Protein AF-A0A9X3UI15-F1 (afdb_monomer)

Sequence (290 aa):
METSDRLIERKEQVETSERIIDRVEIDEQKARIEETIEVVESTRKTVDVVEIDKRTGATVETVVEKAPVETRKKRVTIVVKDDRNDVVAGPMDQARRFAGPDGIDTGKLAGFGILAVQAGMPANERERLLTICEAFTSPTPDMTASADGAMTTIWPISSAAHAEELNKRPGMPDCAQAVERYGLADAKRAISDAERTGWILDNRGPYLLAWSPPEARGASNALVLLADLSGVATTEDARAVMHRWANDIETNSALWDGSEWDTALLRPIIESWREEFGTRTLMLLGPVGG

Radius of gyration: 28.45 Å; Cα contacts (8 Å, |Δi|>4): 518; chains: 1; bounding box: 97×53×54 Å

Structure (mmCIF, N/CA/C/O backbone):
data_AF-A0A9X3UI15-F1
#
_entry.id   AF-A0A9X3UI15-F1
#
loop_
_atom_site.group_PDB
_atom_site.id
_atom_site.type_symbol
_atom_site.label_atom_id
_atom_site.label_alt_id
_atom_site.label_comp_id
_atom_site.label_asym_id
_atom_site.label_entity_id
_atom_site.label_seq_id
_atom_site.pdbx_PDB_ins_code
_atom_site.Cartn_x
_atom_site.Cartn_y
_atom_site.Cartn_z
_atom_site.occupancy
_atom_site.B_iso_or_equiv
_atom_site.auth_seq_id
_atom_site.auth_comp_id
_atom_site.auth_asym_id
_atom_site.auth_atom_id
_atom_site.pdbx_PDB_model_num
ATOM 1 N N . MET A 1 1 ? -79.768 27.508 3.332 1.00 37.19 1 MET A N 1
ATOM 2 C CA . MET A 1 1 ? -78.603 28.042 2.598 1.00 37.19 1 MET A CA 1
ATOM 3 C C . MET A 1 1 ? -77.372 27.518 3.308 1.00 37.19 1 MET A C 1
ATOM 5 O O . MET A 1 1 ? -76.977 28.099 4.305 1.00 37.19 1 MET A O 1
ATOM 9 N N . GLU A 1 2 ? -76.857 26.365 2.884 1.00 40.47 2 GLU A N 1
ATOM 10 C CA . GLU A 1 2 ? -75.585 25.838 3.391 1.00 40.47 2 GLU A CA 1
ATOM 11 C C . GLU A 1 2 ? -74.444 26.527 2.643 1.00 40.47 2 GLU A C 1
ATOM 13 O O . GLU A 1 2 ? -74.328 26.422 1.422 1.00 40.47 2 GLU A O 1
ATOM 18 N N . THR A 1 3 ? -73.633 27.280 3.375 1.00 39.72 3 THR A N 1
ATOM 19 C CA . THR A 1 3 ? -72.336 27.785 2.924 1.00 39.72 3 THR A CA 1
ATOM 20 C C . THR A 1 3 ? -71.379 26.605 2.792 1.00 39.72 3 THR A C 1
ATOM 22 O O . THR A 1 3 ? -71.041 25.962 3.779 1.00 39.72 3 THR A O 1
ATOM 25 N N . SER A 1 4 ? -70.996 26.296 1.553 1.00 41.66 4 SER A N 1
ATOM 26 C CA . SER A 1 4 ? -70.091 25.200 1.209 1.00 41.66 4 SER A CA 1
ATOM 27 C C . SER A 1 4 ? -68.652 25.551 1.595 1.00 41.66 4 SER A C 1
ATOM 29 O O . SER A 1 4 ? -68.072 26.472 1.020 1.00 41.66 4 SER A O 1
ATOM 31 N N . ASP A 1 5 ? -68.070 24.786 2.519 1.00 44.84 5 ASP A N 1
ATOM 32 C CA . ASP A 1 5 ? -66.657 24.867 2.901 1.00 44.84 5 ASP A CA 1
ATOM 33 C C . ASP A 1 5 ? -65.750 24.501 1.714 1.00 44.84 5 ASP A C 1
ATOM 35 O O . ASP A 1 5 ? -65.636 23.336 1.321 1.00 44.84 5 ASP A O 1
ATOM 39 N N . ARG A 1 6 ? -65.081 25.503 1.135 1.00 47.47 6 ARG A N 1
ATOM 40 C CA . ARG A 1 6 ? -63.937 25.305 0.236 1.00 47.47 6 ARG A CA 1
ATOM 41 C C . ARG A 1 6 ? -62.661 25.317 1.069 1.00 47.47 6 ARG A C 1
ATOM 43 O O . ARG A 1 6 ? -62.379 26.294 1.755 1.00 47.47 6 ARG A O 1
ATOM 50 N N . LEU A 1 7 ? -61.888 24.238 0.999 1.00 42.22 7 LEU A N 1
ATOM 51 C CA . LEU A 1 7 ? -60.559 24.171 1.602 1.00 42.22 7 LEU A CA 1
ATOM 52 C C . LEU A 1 7 ? -59.535 24.524 0.516 1.00 42.22 7 LEU A C 1
ATOM 54 O O . LEU A 1 7 ? -59.425 23.792 -0.465 1.00 42.22 7 LEU A O 1
ATOM 58 N N . ILE A 1 8 ? -58.819 25.637 0.676 1.00 43.31 8 ILE A N 1
ATOM 59 C CA . ILE A 1 8 ? -57.743 26.046 -0.236 1.00 43.31 8 ILE A CA 1
ATOM 60 C C . ILE A 1 8 ? -56.425 25.592 0.390 1.00 43.31 8 ILE A C 1
ATOM 62 O O . ILE A 1 8 ? -56.038 26.096 1.443 1.00 43.31 8 ILE A O 1
ATOM 66 N N . GLU A 1 9 ? -55.748 24.633 -0.237 1.00 40.41 9 GLU A N 1
ATOM 67 C CA . GLU A 1 9 ? -54.409 24.206 0.169 1.00 40.41 9 GLU A CA 1
ATOM 68 C C . GLU A 1 9 ? -53.394 24.779 -0.829 1.00 40.41 9 GLU A C 1
ATOM 70 O O . GLU A 1 9 ? -53.469 24.521 -2.031 1.00 40.41 9 GLU A O 1
ATOM 75 N N . ARG A 1 10 ? -52.465 25.609 -0.343 1.00 41.47 10 ARG A N 1
ATOM 76 C CA . ARG A 1 10 ? -51.416 26.216 -1.170 1.00 41.47 10 ARG A CA 1
ATOM 77 C C . ARG A 1 10 ? -50.168 25.342 -1.087 1.00 41.47 10 ARG A C 1
ATOM 79 O O . ARG A 1 10 ? -49.608 25.186 -0.005 1.00 41.47 10 ARG A O 1
ATOM 86 N N . LYS A 1 11 ? -49.741 24.770 -2.213 1.00 40.09 11 LYS A N 1
ATOM 87 C CA . LYS A 1 11 ? -48.480 24.026 -2.327 1.00 40.09 11 LYS A CA 1
ATOM 88 C C . LYS A 1 11 ? -47.609 24.699 -3.369 1.00 40.09 11 LYS A C 1
ATOM 90 O O . LYS A 1 11 ? -48.018 24.834 -4.514 1.00 40.09 11 LYS A O 1
ATOM 95 N N . GLU A 1 12 ? -46.423 25.113 -2.948 1.00 40.72 12 GLU A N 1
ATOM 96 C CA . GLU A 1 12 ? -45.408 25.685 -3.822 1.00 40.72 12 GLU A CA 1
ATOM 97 C C . GLU A 1 12 ? -44.466 24.557 -4.250 1.00 40.72 12 GLU A C 1
ATOM 99 O O . GLU A 1 12 ? -43.842 23.904 -3.412 1.00 40.72 12 GLU A O 1
ATOM 104 N N . GLN A 1 13 ? -44.395 24.287 -5.551 1.00 39.88 13 GLN A N 1
ATOM 105 C CA . GLN A 1 13 ? -43.490 23.290 -6.114 1.00 39.88 13 GLN A CA 1
ATOM 106 C C . GLN A 1 13 ? -42.560 23.987 -7.103 1.00 39.88 13 GLN A C 1
ATOM 108 O O . GLN A 1 13 ? -43.021 24.675 -8.012 1.00 39.88 13 GLN A O 1
ATOM 113 N N . VAL A 1 14 ? -41.251 23.831 -6.893 1.00 41.78 14 VAL A N 1
ATOM 114 C CA . VAL A 1 14 ? -40.198 24.431 -7.719 1.00 41.78 14 VAL A CA 1
ATOM 115 C C . VAL A 1 14 ? -39.483 23.305 -8.456 1.00 41.78 14 VAL A C 1
ATOM 117 O O . VAL A 1 14 ? -38.781 22.513 -7.834 1.00 41.78 14 VAL A O 1
ATOM 120 N N . GLU A 1 15 ? -39.655 23.234 -9.773 1.00 42.22 15 GLU A N 1
ATOM 121 C CA . GLU A 1 15 ? -38.829 22.387 -10.639 1.00 42.22 15 GLU A CA 1
ATOM 122 C C . GLU A 1 15 ? -37.741 23.235 -11.301 1.00 42.22 15 GLU A C 1
ATOM 124 O O . GLU A 1 15 ? -38.032 24.291 -11.868 1.00 42.22 15 GLU A O 1
ATOM 129 N N . THR A 1 16 ? -36.497 22.757 -11.229 1.00 42.53 16 THR A N 1
ATOM 130 C CA . THR A 1 16 ? -35.333 23.333 -11.911 1.00 42.53 16 THR A CA 1
ATOM 131 C C . THR A 1 16 ? -34.838 22.310 -12.925 1.00 42.53 16 THR A C 1
ATOM 133 O O . THR A 1 16 ? -34.504 21.186 -12.557 1.00 42.53 16 THR A O 1
ATOM 136 N N . SER A 1 17 ? -34.794 22.682 -14.200 1.00 43.00 17 SER A N 1
ATOM 137 C CA . SER A 1 17 ? -34.175 21.875 -15.257 1.00 43.00 17 SER A CA 1
ATOM 138 C C . SER A 1 17 ? -32.864 22.539 -15.662 1.00 43.00 17 SER A C 1
ATOM 140 O O . SER A 1 17 ? -32.879 23.723 -15.990 1.00 43.00 17 SER A O 1
ATOM 142 N N . GLU A 1 18 ? -31.753 21.804 -15.634 1.00 45.88 18 GLU A N 1
ATOM 143 C CA . GLU A 1 18 ? -30.44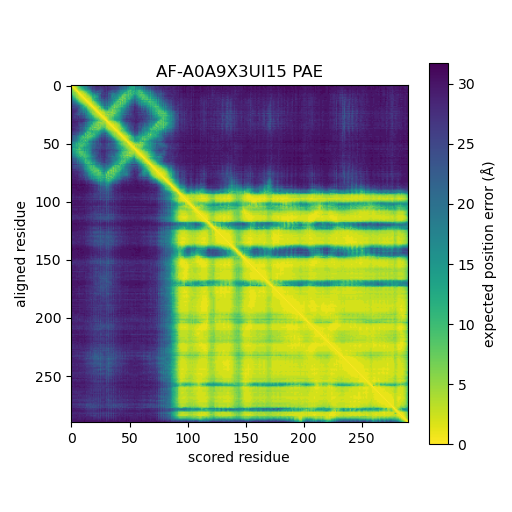9 22.268 -16.117 1.00 45.88 18 GLU A CA 1
ATOM 144 C C . GLU A 1 18 ? -30.067 21.486 -17.373 1.00 45.88 18 GLU A C 1
ATOM 146 O O . GLU A 1 18 ? -30.177 20.259 -17.414 1.00 45.88 18 GLU A O 1
ATOM 151 N N . ARG A 1 19 ? -29.607 22.190 -18.408 1.00 39.59 19 ARG A N 1
ATOM 152 C CA . ARG A 1 19 ? -29.038 21.571 -19.603 1.00 39.59 19 ARG A CA 1
ATOM 153 C C . ARG A 1 19 ? -27.620 22.097 -19.800 1.00 39.59 19 ARG A C 1
ATOM 155 O O . ARG A 1 19 ? -27.410 23.258 -20.142 1.00 39.59 19 ARG A O 1
ATOM 162 N N . ILE A 1 20 ? -26.648 21.222 -19.569 1.00 45.69 20 ILE A N 1
ATOM 163 C CA . ILE A 1 20 ? -25.229 21.497 -19.797 1.00 45.69 20 ILE A CA 1
ATOM 164 C C . ILE A 1 20 ? -24.940 21.181 -21.266 1.00 45.69 20 ILE A C 1
ATOM 166 O O . ILE A 1 20 ? -25.171 20.058 -21.715 1.00 45.69 20 ILE A O 1
ATOM 170 N N . ILE A 1 21 ? -24.496 22.177 -22.034 1.00 42.72 21 ILE A N 1
ATOM 171 C CA . ILE A 1 21 ? -23.966 21.959 -23.381 1.00 42.72 21 ILE A CA 1
ATOM 172 C C . ILE A 1 21 ? -22.451 22.032 -23.259 1.00 42.72 21 ILE A C 1
ATOM 174 O O . ILE A 1 21 ? -21.890 23.101 -23.025 1.00 42.72 21 ILE A O 1
ATOM 178 N N . ASP A 1 22 ? -21.819 20.873 -23.386 1.00 47.19 22 ASP A N 1
ATOM 179 C CA . ASP A 1 22 ? -20.378 20.733 -23.278 1.00 47.19 22 ASP A CA 1
ATOM 180 C C . ASP A 1 22 ? -19.750 20.862 -24.670 1.00 47.19 22 ASP A C 1
ATOM 182 O O . ASP A 1 22 ? -20.124 20.141 -25.603 1.00 47.19 22 ASP A O 1
ATOM 186 N N . ARG A 1 23 ? -18.850 21.832 -24.851 1.00 44.47 23 ARG A N 1
ATOM 187 C CA . ARG A 1 23 ? -18.103 22.003 -26.101 1.00 44.47 23 ARG A CA 1
ATOM 188 C C . ARG A 1 23 ? -16.631 22.199 -25.777 1.00 44.47 23 ARG A C 1
ATOM 190 O O . ARG A 1 23 ? -16.215 23.247 -25.287 1.00 44.47 23 ARG A O 1
ATOM 197 N N . VAL A 1 24 ? -15.852 21.178 -26.111 1.00 45.03 24 VAL A N 1
ATOM 198 C CA . VAL A 1 24 ? -14.398 21.164 -25.970 1.00 45.03 24 VAL A CA 1
ATOM 199 C C . VAL A 1 24 ? -13.781 21.550 -27.313 1.00 45.03 24 VAL A C 1
ATOM 201 O O . VAL A 1 24 ? -14.011 20.874 -28.317 1.00 45.03 24 VAL A O 1
ATOM 204 N N . GLU A 1 25 ? -13.008 22.635 -27.345 1.00 44.31 25 GLU A N 1
ATOM 205 C CA . GLU A 1 25 ? -12.141 22.971 -28.478 1.00 44.31 25 GLU A CA 1
ATOM 206 C C . GLU A 1 25 ? -10.676 22.778 -28.065 1.00 44.31 25 GLU A C 1
ATOM 208 O O . GLU A 1 25 ? -10.222 23.267 -27.030 1.00 44.31 25 GLU A O 1
ATOM 213 N N . ILE A 1 26 ? -9.940 22.013 -28.873 1.00 45.19 26 ILE A N 1
ATOM 214 C CA . ILE A 1 26 ? -8.539 21.663 -28.626 1.00 45.19 26 ILE A CA 1
ATOM 215 C C . ILE A 1 26 ? -7.681 22.489 -29.588 1.00 45.19 26 ILE A C 1
ATOM 217 O O . ILE A 1 26 ? -7.737 22.282 -30.800 1.00 45.19 26 ILE A O 1
ATOM 221 N N . ASP A 1 27 ? -6.890 23.428 -29.059 1.00 48.00 27 ASP A N 1
ATOM 222 C CA . ASP A 1 27 ? -5.878 24.159 -29.834 1.00 48.00 27 ASP A CA 1
ATOM 223 C C . ASP A 1 27 ? -4.540 23.407 -29.743 1.00 48.00 27 ASP A C 1
ATOM 225 O O . ASP A 1 27 ? -3.733 23.606 -28.827 1.00 48.00 27 ASP A O 1
ATOM 229 N N . GLU A 1 28 ? -4.315 22.513 -30.709 1.00 45.94 28 GLU A N 1
ATOM 230 C CA . GLU A 1 28 ? -3.128 21.652 -30.779 1.00 45.94 28 GLU A CA 1
ATOM 231 C C . GLU A 1 28 ? -1.809 22.437 -30.887 1.00 45.94 28 GLU A C 1
ATOM 233 O O . GLU A 1 28 ? -0.755 21.922 -30.518 1.00 45.94 28 GLU A O 1
ATOM 238 N N . GLN A 1 29 ? -1.835 23.696 -31.341 1.00 46.44 29 GLN A N 1
ATOM 239 C CA . GLN A 1 29 ? -0.616 24.492 -31.522 1.00 46.44 29 GLN A CA 1
ATOM 240 C C . GLN A 1 29 ? -0.135 25.182 -30.240 1.00 46.44 29 GLN A C 1
ATOM 242 O O . GLN A 1 29 ? 0.986 25.691 -30.211 1.00 46.44 29 GLN A O 1
ATOM 247 N N . LYS A 1 30 ? -0.948 25.205 -29.175 1.00 51.03 30 LYS A N 1
ATOM 248 C CA . LYS A 1 30 ? -0.616 25.882 -27.906 1.00 51.03 30 LYS A CA 1
ATOM 249 C C . LYS A 1 30 ? -0.531 24.962 -26.690 1.00 51.03 30 LYS A C 1
ATOM 251 O O . LYS A 1 30 ? -0.357 25.482 -25.590 1.00 51.03 30 LYS A O 1
ATOM 256 N N . ALA A 1 31 ? -0.666 23.643 -26.861 1.00 45.31 31 ALA A N 1
ATOM 257 C CA . ALA A 1 31 ? -0.751 22.682 -25.751 1.00 45.31 31 ALA A CA 1
ATOM 258 C C . ALA A 1 31 ? -1.749 23.136 -24.660 1.00 45.31 31 ALA A C 1
ATOM 260 O O . ALA A 1 31 ? -1.484 23.038 -23.464 1.00 45.31 31 ALA A O 1
ATOM 261 N N . ARG A 1 32 ? -2.885 23.708 -25.083 1.00 42.03 32 ARG A N 1
ATOM 262 C CA . ARG A 1 32 ? -3.885 24.310 -24.198 1.00 42.03 32 ARG A CA 1
ATOM 263 C C . ARG A 1 32 ? -5.256 23.742 -24.534 1.00 42.03 32 ARG A C 1
ATOM 265 O O . ARG A 1 32 ? -5.720 23.869 -25.663 1.00 42.03 32 ARG A O 1
ATOM 272 N N . ILE A 1 33 ? -5.897 23.138 -23.540 1.00 44.41 33 ILE A N 1
ATOM 273 C CA . ILE A 1 33 ? -7.300 22.730 -23.623 1.00 44.41 33 ILE A CA 1
ATOM 274 C C . ILE A 1 33 ? -8.127 23.914 -23.120 1.00 44.41 33 ILE A C 1
ATOM 276 O O . ILE A 1 33 ? -7.950 24.349 -21.981 1.00 44.41 33 ILE A O 1
ATOM 280 N N . GLU A 1 34 ? -8.979 24.480 -23.975 1.00 43.03 34 GLU A N 1
ATOM 281 C CA . GLU A 1 34 ? -9.956 25.494 -23.575 1.00 43.03 34 GLU A CA 1
ATOM 282 C C . GLU A 1 34 ? -11.339 24.837 -23.514 1.00 43.03 34 GLU A C 1
ATOM 284 O O . GLU A 1 34 ? -12.019 24.648 -24.521 1.00 43.03 34 GLU A O 1
ATOM 289 N N . GLU A 1 35 ? -11.758 24.464 -22.308 1.00 41.12 35 GLU A N 1
ATOM 290 C CA . GLU A 1 35 ? -13.103 23.948 -22.065 1.00 41.12 35 GLU A CA 1
ATOM 291 C C . GLU A 1 35 ? -14.076 25.122 -21.906 1.00 41.12 35 GLU A C 1
ATOM 293 O O . GLU A 1 35 ? -13.885 25.996 -21.055 1.00 41.12 35 GLU A O 1
ATOM 298 N N . THR A 1 36 ? -15.105 25.182 -22.757 1.00 40.91 36 THR A N 1
ATOM 299 C CA . THR A 1 36 ? -16.145 26.214 -22.678 1.00 40.91 36 THR A CA 1
ATOM 300 C C . THR A 1 36 ? -17.460 25.573 -22.265 1.00 40.91 36 THR A C 1
ATOM 302 O O . THR A 1 36 ? -18.189 25.029 -23.088 1.00 40.91 36 THR A O 1
ATOM 305 N N . ILE A 1 37 ? -17.787 25.694 -20.980 1.00 43.38 37 ILE A N 1
ATOM 306 C CA . ILE A 1 37 ? -19.071 25.241 -20.441 1.00 43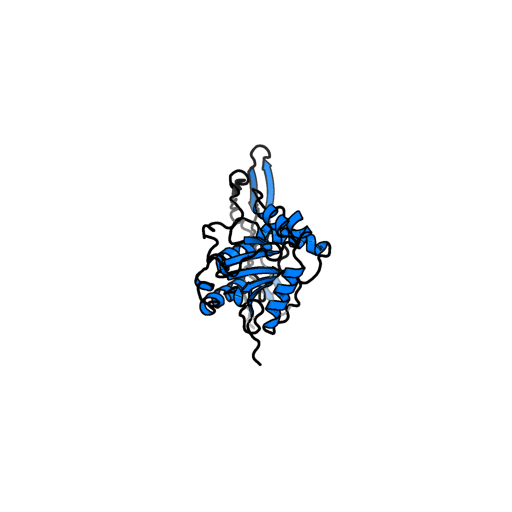.38 37 ILE A CA 1
ATOM 307 C C . ILE A 1 37 ? -20.108 26.342 -20.695 1.00 43.38 37 ILE A C 1
ATOM 309 O O . ILE A 1 37 ? -20.052 27.411 -20.078 1.00 43.38 37 ILE A O 1
ATOM 3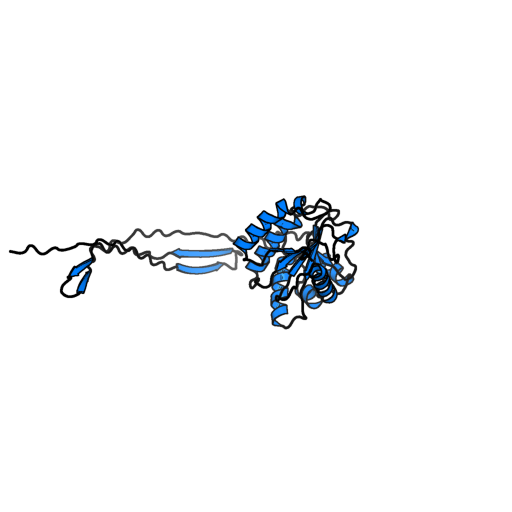13 N N . GLU A 1 38 ? -21.061 26.109 -21.602 1.00 42.91 38 GLU A N 1
ATOM 314 C CA . GLU A 1 38 ? -22.203 27.009 -21.795 1.00 42.91 38 GLU A CA 1
ATOM 315 C C . GLU A 1 38 ? -23.429 26.440 -21.061 1.00 42.91 38 GLU A C 1
ATOM 317 O O . GLU A 1 38 ? -24.077 25.494 -21.507 1.00 42.91 38 GLU A O 1
ATOM 322 N N . VAL A 1 39 ? -23.745 27.014 -19.897 1.00 46.41 39 VAL A N 1
ATOM 323 C CA . VAL A 1 39 ? -24.971 26.685 -19.153 1.00 46.41 39 VAL A CA 1
ATOM 324 C C . VAL A 1 39 ? -26.134 27.407 -19.827 1.00 46.41 39 VAL A C 1
ATOM 326 O O . VAL A 1 39 ? -26.209 28.640 -19.774 1.00 46.41 39 VAL A O 1
ATOM 329 N N . VAL A 1 40 ? -27.028 26.663 -20.483 1.00 47.84 40 VAL A N 1
ATOM 330 C CA . VAL A 1 40 ? -28.175 27.243 -21.189 1.00 47.84 40 VAL A CA 1
ATOM 331 C C . VAL A 1 40 ? -29.476 26.798 -20.527 1.00 47.84 40 VAL A C 1
ATOM 333 O O . VAL A 1 40 ? -29.841 25.629 -20.562 1.00 47.84 40 VAL A O 1
ATOM 336 N N . GLU A 1 41 ? -30.150 27.811 -19.977 1.00 45.97 41 GLU A N 1
ATOM 337 C CA . GLU A 1 41 ? -31.507 27.850 -19.419 1.00 45.97 41 GLU A CA 1
ATOM 338 C C . GLU A 1 41 ? -31.762 27.065 -18.124 1.00 45.97 41 GLU A C 1
ATOM 340 O O . GLU A 1 41 ? -31.680 25.844 -18.066 1.00 45.97 41 GLU A O 1
ATOM 345 N N . SER A 1 42 ? -32.181 27.807 -17.092 1.00 43.31 42 SER A N 1
ATOM 346 C CA . SER A 1 42 ? -32.979 27.277 -15.990 1.00 43.31 42 SER A CA 1
ATOM 347 C C . SER A 1 42 ? -34.373 27.894 -16.104 1.00 43.31 42 SER A C 1
ATOM 349 O O . SER A 1 42 ? -34.523 29.109 -16.254 1.00 43.31 42 SER A O 1
ATOM 351 N N . THR A 1 43 ? -35.408 27.055 -16.104 1.00 46.16 43 THR A N 1
ATOM 352 C CA . THR A 1 43 ? -36.797 27.529 -16.098 1.00 46.16 43 THR A CA 1
ATOM 353 C C . THR A 1 43 ? -37.362 27.283 -14.712 1.00 46.16 43 THR A C 1
ATOM 355 O O . THR A 1 43 ? -37.413 26.138 -14.280 1.00 46.16 43 THR A O 1
ATOM 358 N N . ARG A 1 44 ? -37.792 28.339 -14.015 1.00 43.84 44 ARG A N 1
ATOM 359 C CA . ARG A 1 44 ? -38.514 28.215 -12.745 1.00 43.84 44 ARG A CA 1
ATOM 360 C C . ARG A 1 44 ? -40.008 28.251 -13.040 1.00 43.84 44 ARG A C 1
ATOM 362 O O . ARG A 1 44 ? -40.504 29.251 -13.554 1.00 43.84 44 ARG A O 1
ATOM 369 N N . LYS A 1 45 ? -40.728 27.175 -12.737 1.00 46.19 45 LYS A N 1
ATOM 370 C CA . LYS A 1 45 ? -42.194 27.160 -12.792 1.00 46.19 45 LYS A CA 1
ATOM 371 C C . LYS A 1 45 ? -42.716 27.265 -11.361 1.00 46.19 45 LYS A C 1
ATOM 373 O O . LYS A 1 45 ? -42.389 26.410 -10.549 1.00 46.19 45 LYS A O 1
ATOM 378 N N . THR A 1 46 ? -43.500 28.297 -11.061 1.00 44.50 46 THR A N 1
ATOM 379 C CA . THR A 1 46 ? -44.223 28.412 -9.786 1.00 44.50 46 THR A CA 1
ATOM 380 C C . THR A 1 46 ? -45.701 28.160 -10.068 1.00 44.50 46 THR A C 1
ATOM 382 O O . THR A 1 46 ? -46.310 28.861 -10.877 1.00 44.50 46 THR A O 1
ATOM 385 N N . VAL A 1 47 ? -46.271 27.121 -9.459 1.00 48.25 47 VAL A N 1
ATOM 386 C CA . VAL A 1 47 ? -47.711 26.826 -9.518 1.00 48.25 47 VAL A CA 1
ATOM 387 C C . VAL A 1 47 ? -48.302 27.281 -8.197 1.00 48.25 47 VAL A C 1
ATOM 389 O O . VAL A 1 47 ? -47.887 26.783 -7.157 1.00 48.25 47 VAL A O 1
ATOM 392 N N . ASP A 1 48 ? -49.211 28.255 -8.223 1.00 47.78 48 ASP A N 1
ATOM 393 C CA . ASP A 1 48 ? -49.570 28.957 -6.988 1.00 47.78 48 ASP A CA 1
ATOM 394 C C . ASP A 1 48 ? -50.870 28.474 -6.328 1.00 47.78 48 ASP A C 1
ATOM 396 O O . ASP A 1 48 ? -51.082 28.761 -5.154 1.00 47.78 48 ASP A O 1
ATOM 400 N N . VAL A 1 49 ? -51.736 27.705 -7.002 1.00 47.09 49 VAL A N 1
ATOM 401 C CA . VAL A 1 49 ? -52.951 27.151 -6.369 1.00 47.09 49 VAL A CA 1
ATOM 402 C C . VAL A 1 49 ? -53.397 25.858 -7.053 1.00 47.09 49 VAL A C 1
ATOM 404 O O . VAL A 1 49 ? -53.544 25.814 -8.276 1.00 47.09 49 VAL A O 1
ATOM 407 N N . VAL A 1 50 ? -53.684 24.833 -6.247 1.00 49.00 50 VAL A N 1
ATOM 408 C CA . VAL A 1 50 ? -54.443 23.649 -6.659 1.00 49.00 50 VAL A CA 1
ATOM 409 C C . VAL A 1 50 ? -55.792 23.691 -5.944 1.00 49.00 50 VAL A C 1
ATOM 411 O O . VAL A 1 50 ? -55.867 23.456 -4.740 1.00 49.00 50 VAL A O 1
ATOM 414 N N . GLU A 1 51 ? -56.868 24.024 -6.660 1.00 49.03 51 GLU A N 1
ATOM 415 C CA . GLU A 1 51 ? -58.222 23.937 -6.099 1.00 49.03 51 GLU A CA 1
ATOM 416 C C . GLU A 1 51 ? -58.760 22.519 -6.361 1.00 49.03 51 GLU A C 1
ATOM 418 O O . GLU A 1 51 ? -58.803 22.066 -7.509 1.00 49.03 51 GLU A O 1
ATOM 423 N N . ILE A 1 52 ? -59.120 21.790 -5.296 1.00 50.50 52 ILE A N 1
ATOM 424 C CA . ILE A 1 52 ? -59.640 20.416 -5.383 1.00 50.50 52 ILE A CA 1
ATOM 425 C C . ILE A 1 52 ? -61.135 20.433 -5.068 1.00 50.50 52 ILE A C 1
ATOM 427 O O . ILE A 1 52 ? -61.539 20.719 -3.937 1.00 50.50 52 ILE A O 1
ATOM 431 N N . ASP A 1 53 ? -61.966 20.075 -6.048 1.00 46.38 53 ASP A N 1
ATOM 432 C CA . ASP A 1 53 ? -63.397 19.869 -5.818 1.00 46.38 53 ASP A CA 1
ATOM 433 C C . ASP A 1 53 ? -63.623 18.504 -5.147 1.00 46.38 53 ASP A C 1
ATOM 435 O O . ASP A 1 53 ? -63.478 17.440 -5.757 1.00 46.38 53 ASP A O 1
ATOM 439 N N . LYS A 1 54 ? -64.004 18.521 -3.866 1.00 49.88 54 LYS A N 1
ATOM 440 C CA . LYS A 1 54 ? -64.168 17.303 -3.058 1.00 49.88 54 LYS A CA 1
ATOM 441 C C . LYS A 1 54 ? -65.354 16.417 -3.469 1.00 49.88 54 LYS A C 1
ATOM 443 O O . LYS A 1 54 ? -65.416 15.286 -2.994 1.00 49.88 54 LYS A O 1
ATOM 448 N N . ARG A 1 55 ? -66.291 16.864 -4.322 1.00 47.56 55 ARG A N 1
ATOM 449 C CA . ARG A 1 55 ? -67.386 15.995 -4.815 1.00 47.56 55 ARG A CA 1
ATOM 450 C C . ARG A 1 55 ? -66.995 15.167 -6.031 1.00 47.56 55 ARG A C 1
ATOM 452 O O . ARG A 1 55 ? -67.573 14.101 -6.223 1.00 47.56 55 ARG A O 1
ATOM 459 N N . THR A 1 56 ? -66.066 15.653 -6.851 1.00 54.44 56 THR A N 1
ATOM 460 C CA . THR A 1 56 ? -65.700 15.016 -8.129 1.00 54.44 56 THR A CA 1
ATOM 461 C C . THR A 1 56 ? -64.263 14.500 -8.158 1.00 54.44 56 THR A C 1
ATO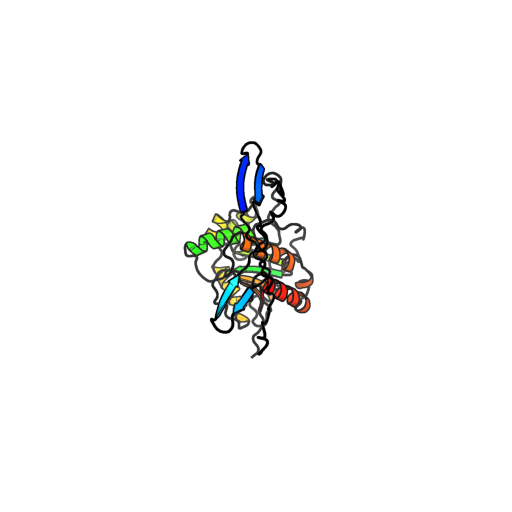M 463 O O . THR A 1 56 ? -63.947 13.662 -8.998 1.00 54.44 56 THR A O 1
ATOM 466 N N . GLY A 1 57 ? -63.402 14.959 -7.243 1.00 52.34 57 GLY A N 1
ATOM 467 C CA . GLY A 1 57 ? -61.982 14.600 -7.203 1.00 52.34 57 GLY A CA 1
ATOM 468 C C . GLY A 1 57 ? -61.150 15.247 -8.314 1.00 52.34 57 GLY A C 1
ATOM 469 O O . GLY A 1 57 ? -59.998 14.869 -8.500 1.00 52.34 57 GLY A O 1
ATOM 470 N N . ALA A 1 58 ? -61.719 16.196 -9.064 1.00 46.25 58 ALA A N 1
ATOM 471 C CA . ALA A 1 58 ? -61.029 16.876 -10.150 1.00 46.25 58 ALA A CA 1
ATOM 472 C C . ALA A 1 58 ? -60.098 17.977 -9.619 1.00 46.25 58 ALA A C 1
ATOM 474 O O . ALA A 1 58 ? -60.489 18.801 -8.787 1.00 46.25 58 ALA A O 1
ATOM 475 N N . THR A 1 59 ? -58.874 17.988 -10.139 1.00 48.97 59 THR A N 1
ATOM 476 C CA . THR A 1 59 ? -57.824 18.960 -9.827 1.00 48.97 59 THR A CA 1
ATOM 477 C C . THR A 1 59 ? -57.809 20.046 -10.902 1.00 48.97 59 THR A C 1
ATOM 479 O O . THR A 1 59 ? -57.631 19.726 -12.077 1.00 48.97 59 THR A O 1
ATOM 482 N N . VAL A 1 60 ? -57.987 21.320 -10.535 1.00 50.38 60 VAL A N 1
ATOM 483 C CA . VAL A 1 60 ? -57.820 22.446 -11.474 1.00 50.38 60 VAL A CA 1
ATOM 484 C C . VAL A 1 60 ? -56.513 23.166 -11.150 1.00 50.38 60 VAL A C 1
ATOM 486 O O . VAL A 1 60 ? -56.403 23.850 -10.134 1.00 50.38 60 VAL A O 1
ATOM 489 N N . GLU A 1 61 ? -55.508 23.000 -12.012 1.00 51.16 61 GLU A N 1
ATOM 490 C CA . GLU A 1 61 ? -54.236 23.722 -11.925 1.00 51.16 61 GLU A CA 1
ATOM 491 C C . GLU A 1 61 ? -54.341 25.055 -12.671 1.00 51.16 61 GLU A C 1
ATOM 493 O O . GLU A 1 61 ? -54.605 25.082 -13.875 1.00 51.16 61 GLU A O 1
ATOM 498 N N . THR A 1 62 ? -54.102 26.172 -11.979 1.00 46.94 62 THR A N 1
ATOM 499 C CA . THR A 1 62 ? -53.997 27.487 -12.631 1.00 46.94 62 THR A CA 1
ATOM 500 C C . THR A 1 62 ? -52.536 27.928 -12.650 1.00 46.94 62 THR A C 1
ATOM 502 O O . THR A 1 62 ? -51.941 28.197 -11.608 1.00 46.94 62 THR A O 1
ATOM 505 N N . VAL A 1 63 ? -51.939 27.989 -13.843 1.00 50.84 63 VAL A N 1
ATOM 506 C CA . VAL A 1 63 ? -50.566 28.480 -14.052 1.00 50.84 63 VAL A CA 1
ATOM 507 C C . VAL A 1 63 ? -50.622 29.998 -14.206 1.00 50.84 63 VAL A C 1
ATOM 509 O O . VAL A 1 63 ? -51.141 30.484 -15.209 1.00 50.84 63 VAL A O 1
ATOM 512 N N . VAL A 1 64 ? -50.130 30.743 -13.212 1.00 50.19 64 VAL A N 1
ATOM 513 C CA . VAL A 1 64 ? -50.378 32.194 -13.125 1.00 50.19 64 VAL A CA 1
ATOM 514 C C . VAL A 1 64 ? -49.342 33.035 -13.877 1.00 50.19 64 VAL A C 1
ATOM 516 O O . VAL A 1 64 ? -49.712 34.073 -14.412 1.00 50.19 64 VAL A O 1
ATOM 519 N N . GLU A 1 65 ? -48.087 32.603 -14.041 1.00 46.31 65 GLU A N 1
ATOM 520 C CA . GLU A 1 65 ? -47.135 33.385 -14.844 1.00 46.31 65 GLU A CA 1
ATOM 521 C C . GLU A 1 65 ? -45.912 32.573 -15.288 1.00 46.31 65 GLU A C 1
ATOM 523 O O . GLU A 1 65 ? -45.379 31.755 -14.539 1.00 46.31 65 GLU A O 1
ATOM 528 N N . LYS A 1 66 ? -45.444 32.813 -16.519 1.00 45.41 66 LYS A N 1
ATOM 529 C CA . LYS A 1 66 ? -44.129 32.373 -17.005 1.00 45.41 66 LYS A CA 1
ATOM 530 C C . LYS A 1 66 ? -43.271 33.617 -17.214 1.00 45.41 66 LYS A C 1
ATOM 532 O O . LYS A 1 66 ? -43.302 34.203 -18.292 1.00 45.41 66 LYS A O 1
ATOM 537 N N . ALA A 1 67 ? -42.526 34.027 -16.195 1.00 43.81 67 ALA A N 1
ATOM 538 C CA . ALA A 1 67 ? -41.516 35.067 -16.355 1.00 43.81 67 ALA A CA 1
ATOM 539 C C . ALA A 1 67 ? -40.163 34.420 -16.721 1.00 43.81 67 ALA A C 1
ATOM 541 O O . ALA A 1 67 ? -39.763 33.458 -16.061 1.00 43.81 67 ALA A O 1
ATOM 542 N N . PRO A 1 68 ? -39.448 34.900 -17.755 1.00 41.31 68 PRO A N 1
ATOM 543 C CA . PRO A 1 68 ? -38.097 34.431 -18.044 1.00 41.31 68 PRO A CA 1
ATOM 544 C C . PRO A 1 68 ? -37.150 34.854 -16.911 1.00 41.31 68 PRO A C 1
ATOM 546 O O . PRO A 1 68 ? -37.078 36.031 -16.559 1.00 41.31 68 PRO A O 1
ATOM 549 N N . VAL A 1 69 ? -36.434 33.892 -16.325 1.00 46.44 69 VAL A N 1
ATOM 550 C CA . VAL A 1 69 ? -35.419 34.155 -15.295 1.00 46.44 69 VAL A CA 1
ATOM 551 C C . VAL A 1 69 ? -34.095 34.501 -15.977 1.00 46.44 69 VAL A C 1
ATOM 553 O O . VAL A 1 69 ? -33.702 33.893 -16.971 1.00 46.44 69 VAL A O 1
ATOM 556 N N . GLU A 1 70 ? -33.433 35.519 -15.435 1.00 44.72 70 GLU A N 1
ATOM 557 C CA . GLU A 1 70 ? -32.187 36.117 -15.909 1.00 44.72 70 GLU A CA 1
ATOM 558 C C . GLU A 1 70 ? -31.115 35.061 -16.252 1.00 44.72 70 GLU A C 1
ATOM 560 O O . GLU A 1 70 ? -30.651 34.300 -15.400 1.00 44.72 70 GLU A O 1
ATOM 565 N N . THR A 1 71 ? -30.704 35.008 -17.520 1.00 42.81 71 THR A N 1
ATOM 566 C CA . THR A 1 71 ? -29.712 34.042 -18.006 1.00 42.81 71 THR A CA 1
ATOM 567 C C . THR A 1 71 ? -28.305 34.507 -17.625 1.00 42.81 71 THR A C 1
ATOM 569 O O . THR A 1 71 ? -27.736 35.393 -18.264 1.00 42.81 71 THR A O 1
ATOM 572 N N . ARG A 1 72 ? -27.698 33.912 -16.592 1.00 42.75 72 ARG A N 1
ATOM 573 C CA . ARG A 1 72 ? -26.286 34.171 -16.265 1.00 42.75 72 ARG A CA 1
ATOM 574 C C . ARG A 1 72 ? -25.370 33.241 -17.051 1.00 42.75 72 ARG A C 1
ATOM 576 O O . ARG A 1 72 ? -25.102 32.120 -16.634 1.00 42.75 72 ARG A O 1
ATOM 583 N N . LYS A 1 73 ? -24.827 33.739 -18.164 1.00 43.34 73 LYS A N 1
ATOM 584 C CA . LYS A 1 73 ? -23.719 33.076 -18.865 1.00 43.34 73 LYS A CA 1
ATOM 585 C C . LYS A 1 73 ? -22.443 33.220 -18.037 1.00 43.34 73 LYS A C 1
ATOM 587 O O . LYS A 1 73 ? -21.854 34.299 -17.988 1.00 43.34 73 LYS A O 1
ATOM 592 N N . LYS A 1 74 ? -22.012 32.147 -17.373 1.00 41.66 74 LYS A N 1
ATOM 593 C CA . LYS A 1 74 ? -20.737 32.121 -16.650 1.00 41.66 74 LYS A CA 1
ATOM 594 C C . LYS A 1 74 ? -19.691 31.451 -17.533 1.00 41.66 74 LYS A C 1
ATOM 596 O O . LYS A 1 74 ? -19.707 30.241 -17.701 1.00 41.66 74 LYS A O 1
ATOM 601 N N . ARG A 1 75 ? -18.791 32.248 -18.112 1.00 40.12 75 ARG A N 1
ATOM 602 C CA . ARG A 1 75 ? -17.624 31.725 -18.827 1.00 40.12 75 ARG A CA 1
ATOM 603 C C . ARG A 1 75 ? -16.575 31.347 -17.788 1.00 40.12 75 ARG A C 1
ATOM 605 O O . ARG A 1 75 ? -16.016 32.230 -17.140 1.00 40.12 75 ARG A O 1
ATOM 612 N N . VAL A 1 76 ? -16.351 30.053 -17.601 1.00 38.75 76 VAL A N 1
ATOM 613 C CA . VAL A 1 76 ? -15.246 29.547 -16.786 1.00 38.75 76 VAL A CA 1
ATOM 614 C C . VAL A 1 76 ? -14.156 29.120 -17.754 1.00 38.75 76 VAL A C 1
ATOM 616 O O . VAL A 1 76 ? -14.369 28.227 -18.559 1.00 38.75 76 VAL A O 1
ATOM 619 N N . THR A 1 77 ? -13.016 29.803 -17.722 1.00 36.38 77 THR A N 1
ATOM 620 C CA . THR A 1 77 ? -11.838 29.404 -18.495 1.00 36.38 77 THR A CA 1
ATOM 621 C C . THR A 1 77 ? -10.943 28.604 -17.566 1.00 36.38 77 THR A C 1
ATOM 623 O O . THR A 1 77 ? -10.261 29.181 -16.719 1.00 36.38 77 THR A O 1
ATOM 626 N N . ILE A 1 78 ? -10.966 27.282 -17.702 1.00 39.38 78 ILE A N 1
ATOM 627 C CA . ILE A 1 78 ? -10.025 26.405 -17.008 1.00 39.38 78 ILE A CA 1
ATOM 628 C C . ILE A 1 78 ? -8.761 26.369 -17.864 1.00 39.38 78 ILE A C 1
ATOM 630 O O . ILE A 1 78 ? -8.774 25.890 -18.992 1.00 39.38 78 ILE A O 1
ATOM 634 N N . VAL A 1 79 ? -7.673 26.952 -17.363 1.00 38.78 79 VAL A N 1
ATOM 635 C CA . VAL A 1 79 ? -6.361 26.836 -18.005 1.00 38.78 79 VAL A CA 1
ATOM 636 C C . VAL A 1 79 ? -5.675 25.629 -17.392 1.00 38.78 79 VAL A C 1
ATOM 638 O O . VAL A 1 79 ? -5.040 25.745 -16.347 1.00 38.78 79 VAL A O 1
ATOM 641 N N . VAL A 1 80 ? -5.813 24.472 -18.035 1.00 39.34 80 VAL A N 1
ATOM 642 C CA . VAL A 1 80 ? -4.959 23.324 -17.727 1.00 39.34 80 VAL A CA 1
ATOM 643 C C . VAL A 1 80 ? -3.597 23.633 -18.340 1.00 39.34 80 VAL A C 1
ATOM 645 O O . VAL A 1 80 ? -3.435 23.590 -19.560 1.00 39.34 80 VAL A O 1
ATOM 648 N N . LYS A 1 81 ? -2.639 24.052 -17.509 1.00 35.34 81 LYS A N 1
ATOM 649 C CA . LYS A 1 81 ? -1.238 24.089 -17.926 1.00 35.34 81 LYS A CA 1
ATOM 650 C C . LYS A 1 81 ? -0.760 22.650 -18.006 1.00 35.34 81 LYS A C 1
ATOM 652 O O . LYS A 1 81 ? -0.876 21.905 -17.037 1.00 35.34 81 LYS A O 1
ATOM 657 N N . ASP A 1 82 ? -0.269 22.264 -19.173 1.00 39.34 82 ASP A N 1
ATOM 658 C CA . ASP A 1 82 ? 0.422 20.998 -19.324 1.00 39.34 82 ASP A CA 1
ATOM 659 C C . ASP A 1 82 ? 1.808 21.113 -18.669 1.00 39.34 82 ASP A C 1
ATOM 661 O O . ASP A 1 82 ? 2.792 21.465 -19.316 1.00 39.34 82 ASP A O 1
ATOM 665 N N . ASP A 1 83 ? 1.876 20.861 -17.360 1.00 40.84 83 ASP A N 1
ATOM 666 C CA . ASP A 1 83 ? 3.130 20.823 -16.593 1.00 40.84 83 ASP A CA 1
ATOM 667 C C . ASP A 1 83 ? 3.956 19.545 -16.881 1.00 40.84 83 ASP A C 1
ATOM 669 O O . ASP A 1 83 ? 4.954 19.281 -16.207 1.00 40.84 83 ASP A O 1
ATOM 673 N N . ARG A 1 84 ? 3.613 18.748 -17.911 1.00 48.59 84 ARG A N 1
ATOM 674 C CA . ARG A 1 84 ? 4.359 17.524 -18.277 1.00 48.59 84 ARG A CA 1
ATOM 675 C C . ARG A 1 84 ? 5.801 17.765 -18.740 1.00 48.59 84 ARG A C 1
ATOM 677 O O . ARG A 1 84 ? 6.505 16.783 -18.957 1.00 48.59 84 ARG A O 1
ATOM 684 N N . ASN A 1 85 ? 6.263 19.013 -18.858 1.00 37.75 85 ASN A N 1
ATOM 685 C CA . ASN A 1 85 ? 7.639 19.318 -19.266 1.00 37.75 85 ASN A CA 1
ATOM 686 C C . ASN A 1 85 ? 8.571 19.867 -18.173 1.00 37.75 85 ASN A C 1
ATOM 688 O O . ASN A 1 85 ? 9.763 19.951 -18.450 1.00 37.75 85 ASN A O 1
ATOM 692 N N . ASP A 1 86 ? 8.096 20.166 -16.956 1.00 36.56 86 ASP A N 1
ATOM 693 C CA . ASP A 1 86 ? 8.953 20.741 -15.893 1.00 36.56 86 ASP A CA 1
ATOM 694 C C . ASP A 1 86 ? 8.995 19.934 -14.582 1.00 36.56 86 ASP A C 1
ATOM 696 O O . ASP A 1 86 ? 9.716 20.305 -13.651 1.00 36.56 86 ASP A O 1
ATOM 700 N N . VAL A 1 87 ? 8.326 18.776 -14.497 1.00 41.56 87 VAL A N 1
ATOM 701 C CA . VAL A 1 87 ? 8.639 17.813 -13.430 1.00 41.56 87 VAL A CA 1
ATOM 702 C C . VAL A 1 87 ? 9.960 17.145 -13.792 1.00 41.56 87 VAL A C 1
ATOM 704 O O . VAL A 1 87 ? 10.000 16.129 -14.487 1.00 41.56 87 VAL A O 1
ATOM 707 N N . VAL A 1 88 ? 11.064 17.725 -13.320 1.00 38.31 88 VAL A N 1
ATOM 708 C CA . VAL A 1 88 ? 12.322 16.992 -13.183 1.00 38.31 88 VAL A CA 1
ATOM 709 C C . VAL A 1 88 ? 11.990 15.776 -12.332 1.00 38.31 88 VAL A C 1
ATOM 711 O O . VAL A 1 88 ? 11.793 15.893 -11.125 1.00 38.31 88 VAL A O 1
ATOM 714 N N . ALA A 1 89 ? 11.853 14.619 -12.975 1.00 41.34 89 ALA A N 1
ATOM 715 C CA . ALA A 1 89 ? 11.661 13.364 -12.285 1.00 41.34 89 ALA A CA 1
ATOM 716 C C . ALA A 1 89 ? 12.886 13.139 -11.399 1.00 41.34 89 ALA A C 1
ATOM 718 O O . ALA A 1 89 ? 13.963 12.771 -11.875 1.00 41.34 89 ALA A O 1
ATOM 719 N N . GLY A 1 90 ? 12.729 13.445 -10.113 1.00 40.47 90 GLY A N 1
ATOM 720 C CA . GLY A 1 90 ? 13.683 13.051 -9.097 1.00 40.47 90 GLY A CA 1
ATOM 721 C C . GLY A 1 90 ? 13.808 11.525 -9.067 1.00 40.47 90 GLY A C 1
ATOM 722 O O . GLY A 1 90 ? 12.971 10.822 -9.642 1.00 40.47 90 GLY A O 1
ATOM 723 N N . PRO A 1 91 ? 14.854 10.988 -8.418 1.00 48.72 91 PRO A N 1
ATOM 724 C CA . PRO A 1 91 ? 14.872 9.569 -8.080 1.00 48.72 91 PRO A CA 1
ATOM 725 C C . PRO A 1 91 ? 13.549 9.199 -7.402 1.00 48.72 91 PRO A C 1
ATOM 727 O O . PRO A 1 91 ? 12.984 10.017 -6.675 1.00 48.72 91 PRO A O 1
ATOM 730 N N . MET A 1 92 ? 13.048 7.995 -7.681 1.00 54.84 92 MET A N 1
ATOM 731 C CA . MET A 1 92 ? 11.781 7.529 -7.128 1.00 54.84 92 MET A CA 1
ATOM 732 C C . MET A 1 92 ? 11.740 7.734 -5.605 1.00 54.84 92 MET A C 1
ATOM 734 O O . MET A 1 92 ? 12.753 7.536 -4.926 1.00 54.84 92 MET A O 1
ATOM 738 N N . ASP A 1 93 ? 10.579 8.163 -5.112 1.00 66.75 93 ASP A N 1
ATOM 739 C CA . ASP A 1 93 ? 10.320 8.474 -3.707 1.00 66.75 93 ASP A CA 1
ATOM 740 C C . ASP A 1 93 ? 10.836 7.358 -2.782 1.00 66.75 93 ASP A C 1
ATOM 742 O O . ASP A 1 93 ? 10.545 6.181 -2.981 1.00 66.75 93 ASP A O 1
ATOM 746 N N . GLN A 1 94 ? 11.627 7.706 -1.764 1.00 71.81 94 GLN A N 1
ATOM 747 C CA . GLN A 1 94 ? 12.195 6.706 -0.857 1.00 71.81 94 GLN A CA 1
ATOM 748 C C . GLN A 1 94 ? 11.125 5.985 -0.033 1.00 71.81 94 GLN A C 1
ATOM 750 O O . GLN A 1 94 ? 11.354 4.841 0.362 1.00 71.81 94 GLN A O 1
ATOM 755 N N . ALA A 1 95 ? 9.954 6.594 0.168 1.00 83.50 95 ALA A N 1
ATOM 756 C CA . ALA A 1 95 ? 8.844 5.917 0.823 1.00 83.50 95 ALA A CA 1
ATOM 757 C C . ALA A 1 95 ? 8.153 4.883 -0.062 1.00 83.50 95 ALA A C 1
ATOM 759 O O . ALA A 1 95 ? 7.495 3.995 0.473 1.00 83.50 95 ALA A O 1
ATOM 760 N N . ARG A 1 96 ? 8.326 4.929 -1.389 1.00 89.69 96 ARG A N 1
ATOM 761 C CA . ARG A 1 96 ? 7.731 3.957 -2.311 1.00 89.69 96 ARG A CA 1
ATOM 762 C C . ARG A 1 96 ? 8.742 3.398 -3.271 1.00 89.69 96 ARG A C 1
ATOM 764 O O . ARG A 1 96 ? 9.205 4.076 -4.180 1.00 89.69 96 ARG A O 1
ATOM 771 N N . ARG A 1 97 ? 9.031 2.107 -3.131 1.00 90.38 97 ARG A N 1
ATOM 772 C CA . ARG A 1 97 ? 10.044 1.469 -3.974 1.00 90.38 97 ARG A CA 1
ATOM 773 C C . ARG A 1 97 ? 9.694 0.102 -4.503 1.00 90.38 97 ARG A C 1
ATOM 775 O O . ARG A 1 97 ? 8.953 -0.658 -3.888 1.00 90.38 97 ARG A O 1
ATOM 782 N N . PHE A 1 98 ? 10.318 -0.250 -5.621 1.00 93.88 98 PHE A N 1
ATOM 783 C CA . PHE A 1 98 ? 10.382 -1.635 -6.045 1.00 93.88 98 PHE A CA 1
ATOM 784 C C . PHE A 1 98 ? 11.411 -2.367 -5.200 1.00 93.88 98 PHE A C 1
ATOM 786 O O . PHE A 1 98 ? 12.499 -1.853 -4.916 1.00 93.88 98 PHE A O 1
ATOM 793 N N . ALA A 1 99 ? 11.090 -3.595 -4.821 1.00 93.75 99 ALA A N 1
ATOM 794 C CA . ALA A 1 99 ? 12.013 -4.445 -4.093 1.00 93.75 99 ALA A CA 1
ATOM 795 C C . ALA A 1 99 ? 11.939 -5.877 -4.606 1.00 93.75 99 ALA A C 1
ATOM 797 O O . ALA A 1 99 ? 10.855 -6.419 -4.802 1.00 93.75 99 ALA A O 1
ATOM 798 N N . GLY A 1 100 ? 13.106 -6.476 -4.833 1.00 93.00 100 GLY A N 1
ATOM 799 C CA . GLY A 1 100 ? 13.211 -7.902 -5.107 1.00 93.00 100 GLY A CA 1
ATOM 800 C C . GLY A 1 100 ? 13.094 -8.748 -3.838 1.00 93.00 100 GLY A C 1
ATOM 801 O O . GLY A 1 100 ? 13.082 -8.188 -2.736 1.00 93.00 100 GLY A O 1
ATOM 802 N N . PRO A 1 101 ? 13.130 -10.085 -3.977 1.00 86.19 101 PRO A N 1
ATOM 803 C CA . PRO A 1 101 ? 13.289 -10.980 -2.839 1.00 86.19 101 PRO A CA 1
ATOM 804 C C . PRO A 1 101 ? 14.573 -10.608 -2.092 1.00 86.19 101 PRO A C 1
ATOM 806 O O . PRO A 1 101 ? 15.594 -10.337 -2.730 1.00 86.19 101 PRO A O 1
ATOM 809 N N . ASP A 1 102 ? 14.495 -10.525 -0.765 1.00 79.19 102 ASP A N 1
ATOM 810 C CA . ASP A 1 102 ? 15.595 -10.137 0.136 1.00 79.19 102 ASP A CA 1
ATOM 811 C C . ASP A 1 102 ? 16.152 -8.712 -0.083 1.00 79.19 102 ASP A C 1
ATOM 813 O O . ASP A 1 102 ? 17.143 -8.315 0.526 1.00 79.19 102 ASP A O 1
ATOM 817 N N . GLY A 1 103 ? 15.508 -7.903 -0.931 1.00 69.94 103 GLY A N 1
ATOM 818 C CA . GLY A 1 103 ? 15.963 -6.560 -1.293 1.00 69.94 103 GLY A CA 1
ATOM 819 C C . GLY A 1 103 ? 15.623 -5.470 -0.276 1.00 69.94 103 GLY A C 1
ATOM 820 O O . GLY A 1 103 ? 15.715 -4.290 -0.618 1.00 69.94 103 GLY A O 1
ATOM 821 N N . ILE A 1 104 ? 15.172 -5.830 0.928 1.00 70.69 104 ILE A N 1
ATOM 822 C CA . ILE A 1 104 ? 14.743 -4.881 1.962 1.00 70.69 104 ILE A CA 1
ATOM 823 C C . ILE A 1 104 ? 15.438 -5.225 3.266 1.00 70.69 104 ILE A C 1
ATOM 825 O O . ILE A 1 104 ? 15.157 -6.249 3.882 1.00 70.69 104 ILE A O 1
ATOM 829 N N . ASP A 1 105 ? 16.317 -4.325 3.687 1.00 76.25 105 ASP A N 1
ATOM 830 C CA . ASP A 1 105 ? 16.853 -4.308 5.040 1.00 76.25 105 ASP A CA 1
ATOM 831 C C . ASP A 1 105 ? 15.826 -3.624 5.949 1.00 76.25 105 ASP A C 1
ATOM 833 O O . ASP A 1 105 ? 15.830 -2.405 6.116 1.00 76.25 105 ASP A O 1
ATOM 837 N N . THR A 1 106 ? 14.879 -4.405 6.472 1.00 79.38 106 THR A N 1
ATOM 838 C CA . THR A 1 106 ? 13.812 -3.878 7.332 1.00 79.38 106 THR A CA 1
ATOM 839 C C . THR A 1 106 ? 14.339 -3.333 8.657 1.00 79.38 106 THR A C 1
ATOM 841 O O . THR A 1 106 ? 13.659 -2.514 9.258 1.00 79.38 106 THR A O 1
ATOM 844 N N . GLY A 1 107 ? 15.556 -3.707 9.077 1.00 77.69 107 GLY A N 1
ATOM 845 C CA . GLY A 1 107 ? 16.143 -3.289 10.356 1.00 77.69 107 GLY A CA 1
ATOM 846 C C . GLY A 1 107 ? 16.525 -1.807 10.438 1.00 77.69 107 GLY A C 1
ATOM 847 O O . GLY A 1 107 ? 17.005 -1.354 11.475 1.00 77.69 107 GLY A O 1
ATOM 848 N N . LYS A 1 108 ? 16.345 -1.051 9.349 1.00 82.31 108 LYS A N 1
ATOM 849 C CA . LYS A 1 108 ? 16.543 0.407 9.294 1.00 82.31 108 LYS A CA 1
ATOM 850 C C . LYS A 1 108 ? 15.248 1.196 9.132 1.00 82.31 108 LYS A C 1
ATOM 852 O O . LYS A 1 108 ? 15.296 2.423 9.108 1.00 82.31 108 LYS A O 1
ATOM 857 N N . LEU A 1 109 ? 14.116 0.514 8.976 1.00 87.69 109 LEU A N 1
ATOM 858 C CA . LEU A 1 109 ? 12.820 1.141 8.745 1.00 87.69 109 LEU A CA 1
ATOM 859 C C . LEU A 1 109 ? 12.057 1.240 10.066 1.00 87.69 109 LEU A C 1
ATOM 861 O O . LEU A 1 109 ? 12.112 0.328 10.885 1.00 87.69 109 LEU A O 1
ATOM 865 N N . ALA A 1 110 ? 11.306 2.321 10.254 1.00 89.69 110 ALA A N 1
ATOM 866 C CA . ALA A 1 110 ? 10.373 2.434 11.379 1.00 89.69 110 ALA A CA 1
ATOM 867 C C . ALA A 1 110 ? 8.987 1.853 11.030 1.00 89.69 110 ALA A C 1
ATOM 869 O O . ALA A 1 110 ? 8.244 1.386 11.896 1.00 89.69 110 ALA A O 1
ATOM 870 N N . GLY A 1 111 ? 8.672 1.797 9.732 1.00 91.81 111 GLY A N 1
ATOM 871 C CA . GLY A 1 111 ? 7.481 1.145 9.200 1.00 91.81 111 GLY A CA 1
ATOM 872 C C . GLY A 1 111 ? 7.755 0.445 7.871 1.00 91.81 111 GLY A C 1
ATOM 873 O O . GLY A 1 111 ? 8.567 0.884 7.057 1.00 91.81 111 GLY A O 1
ATOM 874 N N . PHE A 1 112 ? 7.057 -0.656 7.627 1.00 93.00 112 PHE A N 1
ATOM 875 C CA . PHE A 1 112 ? 7.180 -1.426 6.394 1.00 93.00 112 PHE A CA 1
ATOM 876 C C . PHE A 1 112 ? 5.797 -1.727 5.825 1.00 93.00 112 PHE A C 1
ATOM 878 O O . PHE A 1 112 ? 4.984 -2.355 6.496 1.00 93.00 112 PHE A O 1
ATOM 885 N N . GLY A 1 113 ? 5.550 -1.301 4.589 1.00 95.44 113 GLY A N 1
ATOM 886 C CA . GLY A 1 113 ? 4.345 -1.575 3.815 1.00 95.44 113 GLY A CA 1
ATOM 887 C C . GLY A 1 113 ? 4.633 -2.435 2.582 1.00 95.44 113 GLY A C 1
ATOM 888 O O . GLY A 1 113 ? 5.724 -2.387 2.025 1.00 95.44 113 GLY A O 1
ATOM 889 N N . ILE A 1 114 ? 3.654 -3.199 2.104 1.00 96.69 114 ILE A N 1
ATOM 890 C CA . ILE A 1 114 ? 3.728 -3.986 0.865 1.00 96.69 114 ILE A CA 1
ATOM 891 C C . ILE A 1 114 ? 2.383 -3.987 0.145 1.00 96.69 114 ILE A C 1
ATOM 893 O O . ILE A 1 114 ? 1.339 -4.204 0.759 1.00 96.69 114 ILE A O 1
ATOM 897 N N . LEU A 1 115 ? 2.422 -3.811 -1.176 1.00 96.31 115 LEU A N 1
ATOM 898 C CA . LEU A 1 115 ? 1.272 -4.014 -2.049 1.00 96.31 115 LEU A CA 1
ATOM 899 C C . LEU A 1 115 ? 1.193 -5.485 -2.466 1.00 96.31 115 LEU A C 1
ATOM 901 O O . LEU A 1 115 ? 2.032 -5.960 -3.234 1.00 96.31 115 LEU A O 1
ATOM 905 N N . ALA A 1 116 ? 0.194 -6.211 -1.967 1.00 95.44 116 ALA A N 1
ATOM 906 C CA . ALA A 1 116 ? 0.072 -7.661 -2.079 1.00 95.44 116 ALA A CA 1
ATOM 907 C C . ALA A 1 116 ? -1.203 -8.108 -2.819 1.00 95.44 116 ALA A C 1
ATOM 909 O O . ALA A 1 116 ? -2.312 -7.713 -2.468 1.00 95.44 116 ALA A O 1
ATOM 910 N N . VAL A 1 117 ? -1.061 -8.995 -3.809 1.00 91.88 117 VAL A N 1
ATOM 911 C CA . VAL A 1 117 ? -2.177 -9.701 -4.475 1.00 91.88 117 VAL A CA 1
ATOM 912 C C . VAL A 1 117 ? -2.250 -11.165 -4.028 1.00 91.88 117 VAL A C 1
ATOM 914 O O . VAL A 1 117 ? -1.221 -11.803 -3.798 1.00 91.88 117 VAL A O 1
ATOM 917 N N . GLN A 1 118 ? -3.460 -11.725 -3.944 1.00 83.88 118 GLN A N 1
ATOM 918 C CA . GLN A 1 118 ? -3.671 -13.119 -3.521 1.00 83.88 118 GLN A CA 1
ATOM 919 C C . GLN A 1 118 ? -3.320 -14.158 -4.587 1.00 83.88 118 GLN A C 1
ATOM 921 O O . GLN A 1 118 ? -2.696 -15.181 -4.297 1.00 83.88 118 GLN A O 1
ATOM 926 N N . ALA A 1 119 ? -3.768 -13.945 -5.821 1.00 72.56 119 ALA A N 1
ATOM 927 C CA . ALA A 1 119 ? -3.742 -14.958 -6.869 1.00 72.56 119 ALA A CA 1
ATOM 928 C C . ALA A 1 119 ? -3.007 -14.463 -8.117 1.00 72.56 119 ALA A C 1
ATOM 930 O O . ALA A 1 119 ? -2.747 -13.274 -8.283 1.00 72.56 119 ALA A O 1
ATOM 931 N N . GLY A 1 120 ? -2.633 -15.411 -8.984 1.00 62.06 120 GLY A N 1
ATOM 932 C CA . GLY A 1 120 ? -2.050 -15.088 -10.286 1.00 62.06 120 GLY A CA 1
ATOM 933 C C . GLY A 1 120 ? -3.013 -14.238 -11.116 1.00 62.06 120 GLY A C 1
ATOM 934 O O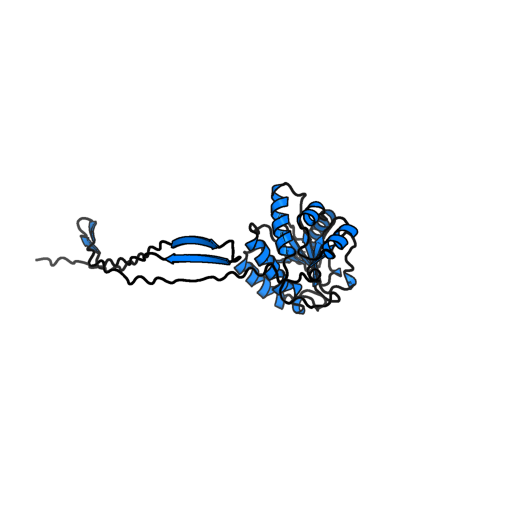 . GLY A 1 120 ? -4.223 -14.374 -10.977 1.00 62.06 120 GLY A O 1
ATOM 935 N N . MET A 1 121 ? -2.465 -13.363 -11.955 1.00 63.66 121 MET A N 1
ATOM 936 C CA . MET A 1 121 ? -3.209 -12.348 -12.701 1.00 63.66 121 MET A CA 1
ATOM 937 C C . MET A 1 121 ? -3.855 -12.928 -13.974 1.00 63.66 121 MET A C 1
ATOM 939 O O . MET A 1 121 ? -3.143 -13.120 -14.964 1.00 63.66 121 MET A O 1
ATOM 943 N N . PRO A 1 122 ? -5.176 -13.187 -14.035 1.00 63.22 122 PRO A N 1
ATOM 944 C CA . PRO A 1 122 ? -5.859 -13.244 -15.324 1.00 63.22 122 PRO A CA 1
ATOM 945 C C . PRO A 1 122 ? -5.762 -11.878 -16.030 1.00 63.22 122 PRO A C 1
ATOM 947 O O . PRO A 1 122 ? -5.440 -10.865 -15.411 1.00 63.22 122 PRO A O 1
ATOM 950 N N . ALA A 1 123 ? -6.018 -11.829 -17.341 1.00 62.56 123 ALA A N 1
ATOM 951 C CA . ALA A 1 123 ? -5.767 -10.635 -18.162 1.00 62.56 123 ALA A CA 1
ATOM 952 C C . ALA A 1 123 ? -6.442 -9.350 -17.632 1.00 62.56 123 ALA A C 1
ATOM 954 O O . ALA A 1 123 ? -5.851 -8.278 -17.686 1.00 62.56 123 ALA A O 1
ATOM 955 N N . ASN A 1 124 ? -7.633 -9.467 -17.043 1.00 65.88 124 ASN A N 1
ATOM 956 C CA . ASN A 1 124 ? -8.357 -8.364 -16.408 1.00 65.88 124 ASN A CA 1
ATOM 957 C C . ASN A 1 124 ? -7.744 -7.892 -15.072 1.00 65.88 124 ASN A C 1
ATOM 959 O O . ASN A 1 124 ? -7.981 -6.758 -14.668 1.00 65.88 124 ASN A O 1
ATOM 963 N N . GLU A 1 125 ? -6.952 -8.717 -14.376 1.00 78.06 125 GLU A N 1
ATOM 964 C CA . GLU A 1 125 ? -6.139 -8.243 -13.241 1.00 78.06 125 GLU A CA 1
ATOM 965 C C . GLU A 1 125 ? -4.899 -7.487 -13.706 1.00 78.06 125 GLU A C 1
ATOM 967 O O . GLU A 1 125 ? -4.416 -6.617 -12.986 1.00 78.06 125 GLU A O 1
ATOM 972 N N . ARG A 1 126 ? -4.383 -7.786 -14.906 1.00 87.12 126 ARG A N 1
ATOM 973 C CA . ARG A 1 126 ? -3.203 -7.099 -15.440 1.00 87.12 126 ARG A CA 1
ATOM 974 C C . ARG A 1 126 ? -3.475 -5.611 -15.629 1.00 87.12 126 ARG A C 1
ATOM 976 O O . ARG A 1 126 ? -2.708 -4.801 -15.127 1.00 87.12 126 ARG A O 1
ATOM 983 N N . GLU A 1 127 ? -4.553 -5.257 -16.330 1.00 88.06 127 GLU A N 1
ATOM 984 C CA . GLU A 1 127 ? -4.929 -3.852 -16.563 1.00 88.06 127 GLU A CA 1
ATOM 985 C C . GLU A 1 127 ? -5.126 -3.103 -15.248 1.00 88.06 127 GLU A C 1
ATOM 987 O O . GLU A 1 127 ? -4.590 -2.018 -15.051 1.00 88.06 127 GLU A O 1
ATOM 992 N N . ARG A 1 128 ? -5.801 -3.739 -14.293 1.00 87.94 128 ARG A N 1
ATOM 993 C CA . ARG A 1 128 ? -6.015 -3.161 -12.972 1.00 87.94 128 ARG A CA 1
ATOM 994 C C . ARG A 1 128 ? -4.713 -2.944 -12.200 1.00 87.94 128 ARG A C 1
ATOM 996 O O . ARG A 1 128 ? -4.546 -1.911 -11.563 1.00 87.94 128 ARG A O 1
ATOM 1003 N N . LEU A 1 129 ? -3.772 -3.885 -12.257 1.00 90.56 129 LEU A N 1
ATOM 1004 C CA . LEU A 1 129 ? -2.469 -3.713 -11.614 1.00 90.56 129 LEU A CA 1
ATOM 1005 C C . LEU A 1 129 ? -1.594 -2.679 -12.316 1.00 90.56 129 LEU A C 1
ATOM 1007 O O . LEU A 1 129 ? -0.806 -2.029 -11.637 1.00 90.56 129 LEU A O 1
ATOM 1011 N N . LEU A 1 130 ? -1.752 -2.475 -13.626 1.00 92.56 130 LEU A N 1
ATOM 1012 C CA . LEU A 1 130 ? -1.120 -1.351 -14.320 1.00 92.56 130 LEU A CA 1
ATOM 1013 C C . LEU A 1 130 ? -1.631 -0.025 -13.754 1.00 92.56 130 LEU A C 1
ATOM 1015 O O . LEU A 1 130 ? -0.820 0.782 -13.312 1.00 92.56 130 LEU A O 1
ATOM 1019 N N . THR A 1 131 ? -2.951 0.145 -13.649 1.00 92.00 131 THR A N 1
ATOM 1020 C CA . THR A 1 131 ? -3.565 1.336 -13.043 1.00 92.00 131 THR A CA 1
ATOM 1021 C C . THR A 1 131 ? -3.066 1.585 -11.616 1.00 92.00 131 THR A C 1
ATOM 1023 O O . THR A 1 131 ? -2.725 2.708 -11.248 1.00 92.00 131 THR A O 1
ATOM 1026 N N . ILE A 1 132 ? -2.978 0.530 -10.805 1.00 93.75 132 ILE A N 1
ATOM 1027 C CA . ILE A 1 132 ? -2.507 0.635 -9.420 1.00 93.75 132 ILE A CA 1
ATOM 1028 C C . ILE A 1 132 ? -1.000 0.920 -9.362 1.00 93.75 132 ILE A C 1
ATOM 1030 O O . ILE A 1 132 ? -0.569 1.677 -8.499 1.00 93.75 132 ILE A O 1
ATOM 1034 N N . CYS A 1 133 ? -0.196 0.375 -10.277 1.00 94.56 133 CYS A N 1
ATOM 1035 C CA . CYS A 1 133 ? 1.229 0.693 -10.377 1.00 94.56 133 CYS A CA 1
ATOM 1036 C C . CYS A 1 133 ? 1.464 2.156 -10.766 1.00 94.56 133 CYS A C 1
ATOM 1038 O O . CYS A 1 133 ? 2.316 2.827 -10.183 1.00 94.56 133 CYS A O 1
ATOM 1040 N N . GLU A 1 134 ? 0.699 2.677 -11.723 1.00 92.50 134 GLU A N 1
ATOM 1041 C CA . GLU A 1 134 ? 0.792 4.080 -12.136 1.00 92.50 134 GLU A CA 1
ATOM 1042 C C . GLU A 1 134 ? 0.465 5.023 -10.971 1.00 92.50 134 GLU A C 1
ATOM 1044 O O . GLU A 1 134 ? 1.144 6.028 -10.777 1.00 92.50 134 GLU A O 1
ATOM 1049 N N . ALA A 1 135 ? -0.529 4.675 -10.149 1.00 92.75 135 ALA A N 1
ATOM 1050 C CA . ALA A 1 135 ? -0.836 5.410 -8.925 1.00 92.75 135 ALA A CA 1
ATOM 1051 C C . ALA A 1 135 ? 0.211 5.207 -7.814 1.00 92.75 135 ALA A C 1
ATOM 1053 O O . ALA A 1 135 ? 0.517 6.134 -7.072 1.00 92.75 135 ALA A O 1
ATOM 1054 N N . PHE A 1 136 ? 0.783 4.009 -7.685 1.00 92.94 136 PHE A N 1
ATOM 1055 C CA . PHE A 1 136 ? 1.840 3.729 -6.710 1.00 92.94 136 PHE A CA 1
ATOM 1056 C C . PHE A 1 136 ? 3.086 4.577 -6.990 1.00 92.94 136 PHE A C 1
ATOM 1058 O O . PHE A 1 136 ? 3.681 5.133 -6.071 1.00 92.94 136 PHE A O 1
ATOM 1065 N N . THR A 1 137 ? 3.449 4.698 -8.265 1.00 90.50 137 THR A N 1
ATOM 1066 C CA . THR A 1 137 ? 4.651 5.402 -8.720 1.00 90.50 137 THR A CA 1
ATOM 1067 C C . THR A 1 137 ? 4.460 6.900 -8.947 1.00 90.50 137 THR A C 1
ATOM 1069 O O . THR A 1 137 ? 5.429 7.600 -9.250 1.00 90.50 137 THR A O 1
ATOM 1072 N N . SER A 1 138 ? 3.232 7.410 -8.819 1.00 85.62 138 SER A N 1
ATOM 1073 C CA . SER A 1 138 ? 2.973 8.833 -9.000 1.00 85.62 138 SER A CA 1
ATOM 1074 C C . SER A 1 138 ? 3.683 9.645 -7.910 1.00 85.62 138 SER A C 1
ATOM 1076 O O . SER A 1 138 ? 3.553 9.288 -6.735 1.00 85.62 138 SER A O 1
ATOM 1078 N N . PRO A 1 139 ? 4.382 10.740 -8.263 1.00 73.69 139 PRO A N 1
ATOM 1079 C CA . PRO A 1 139 ? 5.054 11.587 -7.289 1.00 73.69 139 PRO A CA 1
ATOM 1080 C C . PRO A 1 139 ? 4.088 12.105 -6.228 1.00 73.69 139 PRO A C 1
ATOM 1082 O O . PRO A 1 139 ? 3.009 12.612 -6.538 1.00 73.69 139 PRO A O 1
ATOM 1085 N N . THR A 1 140 ? 4.505 12.025 -4.978 1.00 66.88 140 THR A N 1
ATOM 1086 C CA . THR A 1 140 ? 3.852 12.645 -3.830 1.00 66.88 140 THR A CA 1
ATOM 1087 C C . THR A 1 140 ? 4.554 13.979 -3.560 1.00 66.88 140 THR A C 1
ATOM 1089 O O . THR A 1 140 ? 5.787 14.038 -3.522 1.00 66.88 140 THR A O 1
ATOM 1092 N N . PRO A 1 141 ? 3.820 15.098 -3.448 1.00 53.91 141 PRO A N 1
ATOM 1093 C CA . PRO A 1 141 ? 4.437 16.344 -3.018 1.00 53.91 141 PRO A CA 1
ATOM 1094 C C . PRO A 1 141 ? 4.994 16.168 -1.592 1.00 53.91 141 PRO A C 1
ATOM 1096 O O . PRO A 1 141 ? 4.340 15.568 -0.747 1.00 53.91 141 PRO A O 1
ATOM 1099 N N . ASP A 1 142 ? 6.197 16.694 -1.346 1.00 55.28 142 ASP A N 1
ATOM 1100 C CA . ASP A 1 142 ? 6.847 16.827 -0.025 1.00 55.28 142 ASP A CA 1
ATOM 1101 C C . ASP A 1 142 ? 7.516 15.608 0.643 1.00 55.28 142 ASP A C 1
ATOM 1103 O O . ASP A 1 142 ? 7.809 15.639 1.840 1.00 55.28 142 ASP A O 1
ATOM 1107 N N . MET A 1 143 ? 7.922 14.577 -0.097 1.00 54.22 143 MET A N 1
ATOM 1108 C CA . MET A 1 143 ? 8.697 13.473 0.497 1.00 54.22 143 MET A CA 1
ATOM 1109 C C . MET A 1 143 ? 10.213 13.730 0.435 1.00 54.22 143 MET A C 1
ATOM 1111 O O . MET A 1 143 ? 10.924 13.252 -0.443 1.00 54.22 143 MET A O 1
ATOM 1115 N N . THR A 1 144 ? 10.721 14.537 1.375 1.00 50.41 144 THR A N 1
ATOM 1116 C CA . THR A 1 144 ? 12.170 14.814 1.545 1.00 50.41 144 THR A CA 1
ATOM 1117 C C . THR A 1 144 ? 12.821 14.028 2.691 1.00 50.41 144 THR A C 1
ATOM 1119 O O . THR A 1 144 ? 13.986 14.265 3.018 1.00 50.41 144 THR A O 1
ATOM 1122 N N . ALA A 1 145 ? 12.099 13.090 3.312 1.00 50.91 145 ALA A N 1
ATOM 1123 C CA . ALA A 1 145 ? 12.611 12.307 4.434 1.00 50.91 145 ALA A CA 1
ATOM 1124 C C . ALA A 1 145 ? 13.746 11.360 3.998 1.00 50.91 145 ALA A C 1
ATOM 1126 O O . ALA A 1 145 ? 13.690 10.744 2.933 1.00 50.91 145 ALA A O 1
ATOM 1127 N N . SER A 1 146 ? 14.786 11.238 4.829 1.00 56.09 146 SER A N 1
ATOM 1128 C CA . SER A 1 146 ? 15.832 10.229 4.634 1.00 56.09 146 SER A CA 1
ATOM 1129 C C . SER A 1 146 ? 15.270 8.824 4.854 1.00 56.09 146 SER A C 1
ATOM 1131 O O . SER A 1 146 ? 14.526 8.625 5.806 1.00 56.09 146 SER A O 1
ATOM 1133 N N . ALA A 1 147 ? 15.684 7.850 4.040 1.00 62.06 147 ALA A N 1
ATOM 1134 C CA . ALA A 1 147 ? 15.259 6.447 4.128 1.00 62.06 147 ALA A CA 1
ATOM 1135 C C . ALA A 1 147 ? 15.443 5.803 5.511 1.00 62.06 147 ALA A C 1
ATOM 1137 O O . ALA A 1 147 ? 14.681 4.906 5.868 1.00 62.06 147 ALA A O 1
ATOM 1138 N N . ASP A 1 148 ? 16.454 6.223 6.273 1.00 68.75 148 ASP A N 1
ATOM 1139 C CA . ASP A 1 148 ? 16.707 5.669 7.600 1.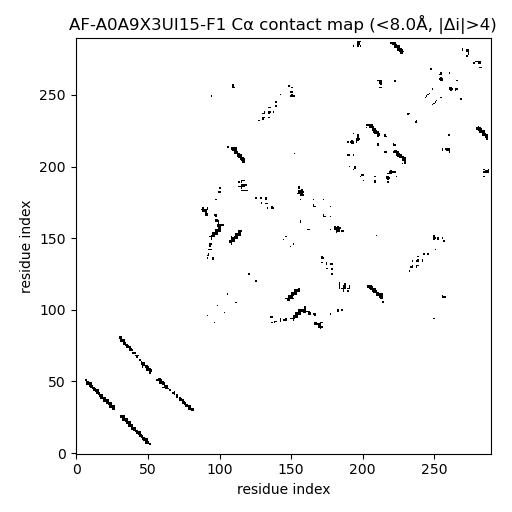00 68.75 148 ASP A CA 1
ATOM 1140 C C . ASP A 1 148 ? 15.649 6.180 8.586 1.00 68.75 148 ASP A C 1
ATOM 1142 O O . ASP A 1 148 ? 15.490 7.386 8.776 1.00 68.75 148 ASP A O 1
ATOM 1146 N N . GLY A 1 149 ? 14.933 5.246 9.212 1.00 77.38 149 GLY A N 1
ATOM 1147 C CA . GLY A 1 149 ? 13.844 5.540 10.138 1.00 77.38 149 GLY A CA 1
ATOM 1148 C C . GLY A 1 149 ? 12.538 5.957 9.465 1.00 77.38 149 GLY A C 1
ATOM 1149 O O . GLY A 1 149 ? 11.648 6.405 10.166 1.00 77.38 149 GLY A O 1
ATOM 1150 N N . ALA A 1 150 ? 12.391 5.818 8.145 1.00 87.00 150 ALA A N 1
ATOM 1151 C CA . ALA A 1 150 ? 11.132 6.107 7.459 1.00 87.00 150 ALA A CA 1
ATOM 1152 C C . ALA A 1 150 ? 10.184 4.895 7.444 1.00 87.00 150 ALA A C 1
ATOM 1154 O O . ALA A 1 150 ? 10.598 3.744 7.640 1.00 87.00 150 ALA A O 1
ATOM 1155 N N . MET A 1 151 ? 8.910 5.148 7.137 1.00 90.06 151 MET A N 1
ATOM 1156 C CA . MET A 1 151 ? 8.012 4.116 6.635 1.00 90.06 151 MET A CA 1
ATOM 1157 C C . MET A 1 151 ? 8.192 3.949 5.126 1.00 90.06 151 MET A C 1
ATOM 1159 O O . MET A 1 151 ? 8.165 4.920 4.373 1.00 90.06 151 MET A O 1
ATOM 1163 N N . THR A 1 152 ? 8.363 2.709 4.670 1.00 91.38 152 THR A N 1
ATOM 1164 C CA . THR A 1 152 ? 8.515 2.402 3.242 1.00 91.38 152 THR A CA 1
ATOM 1165 C C . THR A 1 152 ? 7.493 1.375 2.787 1.00 91.38 152 THR A C 1
ATOM 1167 O O . THR A 1 152 ? 7.470 0.256 3.298 1.00 91.38 152 THR A O 1
ATOM 1170 N N . THR A 1 153 ? 6.705 1.719 1.773 1.00 94.38 153 THR A N 1
ATOM 1171 C CA . THR A 1 153 ? 5.810 0.810 1.059 1.00 94.38 153 THR A CA 1
ATOM 1172 C C . THR A 1 153 ? 6.501 0.241 -0.170 1.00 94.38 153 THR A C 1
ATOM 1174 O O . THR A 1 153 ? 7.093 0.962 -0.976 1.00 94.38 153 THR A O 1
ATOM 1177 N N . ILE A 1 154 ? 6.411 -1.073 -0.351 1.00 94.62 154 ILE A N 1
ATOM 1178 C CA . ILE A 1 154 ? 7.044 -1.748 -1.475 1.00 94.62 154 ILE A CA 1
ATOM 1179 C C . ILE A 1 154 ? 6.057 -2.278 -2.505 1.00 94.62 154 ILE A C 1
ATOM 1181 O O . ILE A 1 154 ? 5.009 -2.849 -2.191 1.00 94.62 154 ILE A O 1
ATOM 1185 N N . TRP A 1 155 ? 6.482 -2.177 -3.757 1.00 95.88 155 TRP A N 1
ATOM 1186 C CA . TRP A 1 155 ? 5.972 -2.993 -4.840 1.00 95.88 155 TRP A CA 1
ATOM 1187 C C . TRP A 1 155 ? 6.897 -4.206 -5.013 1.00 95.88 155 TRP A C 1
ATOM 1189 O O . TRP A 1 155 ? 8.064 -4.039 -5.396 1.00 95.88 155 TRP A O 1
ATOM 1199 N N . PRO A 1 156 ? 6.432 -5.432 -4.723 1.00 95.56 156 PRO A N 1
ATOM 1200 C CA . PRO A 1 156 ? 7.287 -6.603 -4.807 1.00 95.56 156 PRO A CA 1
ATOM 1201 C C . PRO A 1 156 ? 7.578 -6.946 -6.271 1.00 95.56 156 PRO A C 1
ATOM 1203 O O . PRO A 1 156 ? 6.680 -7.054 -7.106 1.00 95.56 156 PRO A O 1
ATOM 1206 N N . ILE A 1 157 ? 8.850 -7.170 -6.573 1.00 95.81 157 ILE A N 1
ATOM 1207 C CA . ILE A 1 157 ? 9.368 -7.635 -7.860 1.00 95.81 157 ILE A CA 1
ATOM 1208 C C . ILE A 1 157 ? 10.008 -9.001 -7.638 1.00 95.81 157 ILE A C 1
ATOM 1210 O O . ILE A 1 157 ? 10.564 -9.282 -6.586 1.00 95.81 157 ILE A O 1
ATOM 1214 N N . SER A 1 158 ? 9.967 -9.879 -8.630 1.00 94.12 158 SER A N 1
ATOM 1215 C CA . SER A 1 158 ? 10.483 -11.245 -8.531 1.00 94.12 158 SER A CA 1
ATOM 1216 C C . SER A 1 158 ? 12.017 -11.338 -8.530 1.00 94.12 158 SER A C 1
ATOM 1218 O O . SER A 1 158 ? 12.569 -12.431 -8.433 1.00 94.12 158 SER A O 1
ATOM 1220 N N . SER A 1 159 ? 12.727 -10.216 -8.687 1.00 94.31 159 SER A N 1
ATOM 1221 C CA . SER A 1 159 ? 14.182 -10.157 -8.844 1.00 94.31 159 SER A CA 1
ATOM 1222 C C . SER A 1 159 ? 14.753 -8.837 -8.324 1.00 94.31 159 SER A C 1
ATOM 1224 O O . SER A 1 159 ? 14.315 -7.765 -8.741 1.00 94.31 159 SER A O 1
ATOM 1226 N N . ALA A 1 160 ? 15.782 -8.916 -7.474 1.00 92.44 160 ALA A N 1
ATOM 1227 C CA . ALA A 1 160 ? 16.478 -7.744 -6.937 1.00 92.44 160 ALA A CA 1
ATOM 1228 C C . ALA A 1 160 ? 17.121 -6.882 -8.034 1.00 92.44 160 ALA A C 1
ATOM 1230 O O . ALA A 1 160 ? 16.978 -5.664 -8.007 1.00 92.44 160 ALA A O 1
ATOM 1231 N N . ALA A 1 161 ? 17.738 -7.506 -9.043 1.00 92.06 161 ALA A N 1
ATOM 1232 C CA . ALA A 1 161 ? 18.347 -6.788 -10.164 1.00 92.06 161 ALA A CA 1
ATOM 1233 C C . ALA A 1 161 ? 17.316 -5.975 -10.968 1.00 92.06 161 ALA A C 1
ATOM 1235 O O . ALA A 1 161 ? 17.576 -4.832 -11.330 1.00 92.06 161 ALA A O 1
ATOM 1236 N N . HIS A 1 162 ? 16.124 -6.535 -11.203 1.00 92.25 162 HIS A N 1
ATOM 1237 C CA . HIS A 1 162 ? 15.059 -5.823 -11.915 1.00 92.25 162 HIS A CA 1
ATOM 1238 C C . HIS A 1 162 ? 14.432 -4.721 -11.057 1.00 92.25 162 HIS A C 1
ATOM 1240 O O . HIS A 1 162 ? 14.115 -3.657 -11.577 1.00 92.25 162 HIS A O 1
ATOM 1246 N N . ALA A 1 163 ? 14.276 -4.946 -9.749 1.00 92.94 163 ALA A N 1
ATOM 1247 C CA . ALA A 1 163 ? 13.835 -3.897 -8.834 1.00 92.94 163 ALA A CA 1
ATOM 1248 C C . ALA A 1 163 ? 14.816 -2.716 -8.829 1.00 92.94 163 ALA A C 1
ATOM 1250 O O . ALA A 1 163 ? 14.404 -1.566 -8.930 1.00 92.94 163 ALA A O 1
ATOM 1251 N N . GLU A 1 164 ? 16.119 -2.999 -8.767 1.00 90.38 164 GLU A N 1
ATOM 1252 C CA . GLU A 1 164 ? 17.165 -1.981 -8.830 1.00 90.38 164 GLU A CA 1
ATOM 1253 C C . GLU A 1 164 ? 17.151 -1.222 -10.164 1.00 90.38 164 GLU A C 1
ATOM 1255 O O . GLU A 1 164 ? 17.290 -0.001 -10.170 1.00 90.38 164 GLU A O 1
ATOM 1260 N N . GLU A 1 165 ? 16.939 -1.917 -11.284 1.00 90.69 165 GLU A N 1
ATOM 1261 C CA . GLU A 1 165 ? 16.773 -1.282 -12.592 1.00 90.69 165 GLU A CA 1
ATOM 1262 C C . GLU A 1 165 ? 15.567 -0.334 -12.610 1.00 90.69 165 GLU A C 1
ATOM 1264 O O . GLU A 1 165 ? 15.709 0.819 -13.015 1.00 90.69 165 GLU A O 1
ATOM 1269 N N . LEU A 1 166 ? 14.402 -0.789 -12.135 1.00 90.94 166 LEU A N 1
ATOM 1270 C CA . LEU A 1 166 ? 13.181 0.020 -12.076 1.00 90.94 166 LEU A CA 1
ATOM 1271 C C . LEU A 1 166 ? 13.359 1.258 -11.186 1.00 90.94 166 LEU A C 1
ATOM 1273 O O . LEU A 1 166 ? 12.940 2.342 -11.577 1.00 90.94 166 LEU A O 1
ATOM 1277 N N . ASN A 1 167 ? 14.036 1.117 -10.042 1.00 88.06 167 ASN A N 1
ATOM 1278 C CA . ASN A 1 167 ? 14.299 2.217 -9.108 1.00 88.06 167 ASN A CA 1
ATOM 1279 C C . ASN A 1 167 ? 15.277 3.272 -9.660 1.00 88.06 167 ASN A C 1
ATOM 1281 O O . ASN A 1 167 ? 15.254 4.419 -9.220 1.00 88.06 167 ASN A O 1
ATOM 1285 N N . LYS A 1 168 ? 16.176 2.893 -10.580 1.00 85.81 168 LYS A N 1
ATOM 1286 C CA . LYS A 1 168 ? 17.208 3.784 -11.146 1.00 85.81 168 LYS A CA 1
ATOM 1287 C C . LYS A 1 168 ? 16.762 4.528 -12.402 1.00 85.81 168 LYS A C 1
ATOM 1289 O O . LYS A 1 168 ? 17.487 5.417 -12.855 1.00 85.81 168 LYS A O 1
ATOM 1294 N N . ARG A 1 169 ? 15.635 4.151 -13.011 1.00 78.62 169 ARG A N 1
ATOM 1295 C CA . ARG A 1 169 ? 15.163 4.800 -14.239 1.00 78.62 169 ARG A CA 1
ATOM 1296 C C . ARG A 1 169 ? 14.735 6.244 -13.936 1.00 78.62 169 ARG A C 1
ATOM 1298 O O . ARG A 1 169 ? 13.957 6.451 -13.011 1.00 78.62 169 ARG A O 1
ATOM 1305 N N . PRO A 1 170 ? 15.214 7.238 -14.704 1.00 64.62 170 PRO A N 1
ATOM 1306 C CA . PRO A 1 170 ? 14.696 8.595 -14.606 1.00 64.62 170 PRO A CA 1
ATOM 1307 C C . PRO A 1 170 ? 13.267 8.635 -15.163 1.00 64.62 170 PRO A C 1
ATOM 1309 O O . PRO A 1 170 ? 13.015 8.094 -16.240 1.00 64.62 170 PRO A O 1
ATOM 1312 N N . GLY A 1 171 ? 12.344 9.289 -14.458 1.00 67.50 171 GLY A N 1
ATOM 1313 C CA . GLY A 1 171 ? 10.932 9.354 -14.857 1.00 67.50 171 GLY A CA 1
ATOM 1314 C C . GLY A 1 171 ? 10.019 8.440 -14.044 1.00 67.50 171 GLY A C 1
ATOM 1315 O O . GLY A 1 171 ? 10.422 7.875 -13.030 1.00 67.50 171 GLY A O 1
ATOM 1316 N N . MET A 1 172 ? 8.772 8.296 -14.506 1.00 67.25 172 MET A N 1
ATOM 1317 C CA . MET A 1 172 ? 7.867 7.288 -13.957 1.00 67.25 172 MET A CA 1
ATOM 1318 C C . MET A 1 172 ? 8.385 5.885 -14.327 1.00 67.25 172 MET A C 1
ATOM 1320 O O . MET A 1 172 ? 8.682 5.634 -15.500 1.00 67.25 172 MET A O 1
ATOM 1324 N N . PRO A 1 173 ? 8.507 4.971 -13.356 1.00 77.56 173 PRO A N 1
ATOM 1325 C CA . PRO A 1 173 ? 8.895 3.590 -13.587 1.00 77.56 173 PRO A CA 1
ATOM 1326 C C . PRO A 1 173 ? 8.002 2.876 -14.605 1.00 77.56 173 PRO A C 1
ATOM 1328 O O . PRO A 1 173 ? 6.808 3.140 -14.730 1.00 77.56 173 PRO A O 1
ATOM 1331 N N . ASP A 1 174 ? 8.589 1.911 -15.309 1.00 88.25 174 ASP A N 1
ATOM 1332 C CA . ASP A 1 174 ? 7.899 1.096 -16.309 1.00 88.25 174 ASP A CA 1
ATOM 1333 C C . ASP A 1 174 ? 6.962 0.087 -15.630 1.00 88.25 174 ASP A C 1
ATOM 1335 O O . ASP A 1 174 ? 7.343 -1.040 -15.294 1.00 88.25 174 ASP A O 1
ATOM 1339 N N . CYS A 1 175 ? 5.719 0.512 -15.413 1.00 93.00 175 CYS A N 1
ATOM 1340 C CA . CYS A 1 175 ? 4.698 -0.300 -14.765 1.00 93.00 175 CYS A CA 1
ATOM 1341 C C . CYS A 1 175 ? 4.363 -1.585 -15.524 1.00 93.00 175 CYS A C 1
ATOM 1343 O O . CYS A 1 175 ? 4.004 -2.584 -14.900 1.00 93.00 175 CYS A O 1
ATOM 1345 N N . ALA A 1 176 ? 4.559 -1.622 -16.846 1.00 93.19 176 ALA A N 1
ATOM 1346 C CA . ALA A 1 176 ? 4.394 -2.856 -17.603 1.00 93.19 176 ALA A CA 1
ATOM 1347 C C . ALA A 1 176 ? 5.428 -3.909 -17.184 1.00 93.19 176 ALA A C 1
ATOM 1349 O O . ALA A 1 176 ? 5.064 -5.066 -16.964 1.00 93.19 176 ALA A O 1
ATOM 1350 N N . GLN A 1 177 ? 6.691 -3.510 -17.002 1.00 93.19 177 GLN A N 1
ATOM 1351 C CA . GLN A 1 177 ? 7.733 -4.394 -16.467 1.00 93.19 177 GLN A CA 1
ATOM 1352 C C . GLN A 1 177 ? 7.488 -4.758 -14.999 1.00 93.19 177 GLN A C 1
ATOM 1354 O O . GLN A 1 177 ? 7.675 -5.917 -14.624 1.00 93.19 177 GLN A O 1
ATOM 1359 N N . ALA A 1 178 ? 7.057 -3.800 -14.172 1.00 94.31 178 ALA A N 1
ATOM 1360 C CA . ALA A 1 178 ? 6.796 -4.038 -12.752 1.00 94.31 178 ALA A CA 1
ATOM 1361 C C . ALA A 1 178 ? 5.661 -5.050 -12.516 1.00 94.31 178 ALA A C 1
ATOM 1363 O O . ALA A 1 178 ? 5.752 -5.887 -11.615 1.00 94.31 178 ALA A O 1
ATOM 1364 N N . VAL A 1 179 ? 4.610 -5.002 -13.341 1.00 93.88 179 VAL A N 1
ATOM 1365 C CA . VAL A 1 179 ? 3.498 -5.963 -13.312 1.00 93.88 179 VAL A CA 1
ATOM 1366 C C . VAL A 1 179 ? 3.928 -7.317 -13.882 1.00 93.88 179 VAL A C 1
ATOM 1368 O O . VAL A 1 179 ? 3.661 -8.345 -13.269 1.00 93.88 179 VAL A O 1
ATOM 1371 N N . GLU A 1 180 ? 4.646 -7.353 -15.009 1.00 92.00 180 GLU A N 1
ATOM 1372 C CA . GLU A 1 180 ? 5.110 -8.615 -15.614 1.00 92.00 180 GLU A CA 1
ATOM 1373 C C . GLU A 1 180 ? 6.032 -9.409 -14.679 1.00 92.00 180 GLU A C 1
ATOM 1375 O O . GLU A 1 180 ? 6.003 -10.638 -14.636 1.00 92.00 180 GLU A O 1
ATOM 1380 N N . ARG A 1 181 ? 6.853 -8.695 -13.907 1.00 93.38 181 ARG A N 1
ATOM 1381 C CA . ARG A 1 181 ? 7.838 -9.271 -12.986 1.00 93.38 181 ARG A CA 1
ATOM 1382 C C . ARG A 1 181 ? 7.383 -9.188 -11.540 1.00 93.38 181 ARG A C 1
ATOM 1384 O O . ARG A 1 181 ? 8.219 -9.148 -10.641 1.00 93.38 181 ARG A O 1
ATOM 1391 N N . TYR A 1 182 ? 6.079 -9.146 -11.304 1.00 94.12 182 TYR A N 1
ATOM 1392 C CA . TYR A 1 182 ? 5.537 -8.998 -9.965 1.00 94.12 182 TYR A CA 1
ATOM 1393 C C . TYR A 1 182 ? 5.977 -10.143 -9.035 1.00 94.12 182 TYR A C 1
ATOM 1395 O O . TYR A 1 182 ? 5.913 -11.329 -9.376 1.00 94.12 182 TYR A O 1
ATOM 1403 N N . GLY A 1 183 ? 6.416 -9.787 -7.829 1.00 94.31 183 GLY A N 1
ATOM 1404 C CA . GLY A 1 183 ? 6.900 -10.705 -6.799 1.00 94.31 183 GLY A CA 1
ATOM 1405 C C . GLY A 1 183 ? 5.771 -11.443 -6.077 1.00 94.31 183 GLY A C 1
ATOM 1406 O O . GLY A 1 183 ? 5.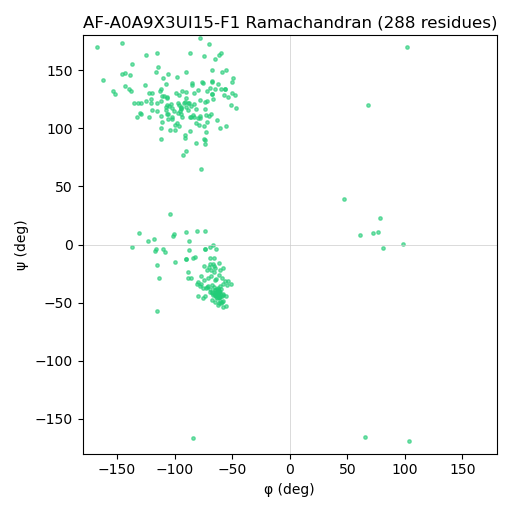581 -11.272 -4.875 1.00 94.31 183 GLY A O 1
ATOM 1407 N N . LEU A 1 184 ? 5.025 -12.295 -6.793 1.00 92.31 184 LEU A N 1
ATOM 1408 C CA . LEU A 1 184 ? 3.839 -12.984 -6.257 1.00 92.31 184 LEU A CA 1
ATOM 1409 C C . LEU A 1 184 ? 4.134 -13.832 -5.009 1.00 92.31 184 LEU A C 1
ATOM 1411 O O . LEU A 1 184 ? 3.284 -13.950 -4.129 1.00 92.31 184 LEU A O 1
ATOM 1415 N N . ALA A 1 185 ? 5.324 -14.430 -4.920 1.00 92.38 185 ALA A N 1
ATOM 1416 C CA . ALA A 1 185 ? 5.715 -15.224 -3.758 1.00 92.38 185 ALA A CA 1
ATOM 1417 C C . ALA A 1 185 ? 5.759 -14.379 -2.473 1.00 92.38 185 ALA A C 1
ATOM 1419 O O . ALA A 1 185 ? 5.243 -14.806 -1.440 1.00 92.38 185 ALA A O 1
ATOM 1420 N N . ASP A 1 186 ? 6.310 -13.166 -2.543 1.00 93.38 186 ASP A N 1
ATOM 1421 C CA . ASP A 1 186 ? 6.430 -12.283 -1.382 1.00 93.38 186 ASP A CA 1
ATOM 1422 C C . ASP A 1 186 ? 5.104 -11.611 -1.032 1.00 93.38 186 ASP A C 1
ATOM 1424 O O . ASP A 1 186 ? 4.788 -11.485 0.151 1.00 93.38 186 ASP A O 1
ATOM 1428 N N . ALA A 1 187 ? 4.283 -11.294 -2.038 1.00 93.88 187 ALA A N 1
ATOM 1429 C CA . ALA A 1 187 ? 2.906 -10.847 -1.846 1.00 93.88 187 ALA A CA 1
ATOM 1430 C C . ALA A 1 187 ? 2.061 -11.885 -1.088 1.00 93.88 187 ALA A C 1
ATOM 1432 O O . ALA A 1 187 ? 1.437 -11.568 -0.076 1.00 93.88 187 ALA A O 1
ATOM 1433 N N . LYS A 1 188 ? 2.104 -13.155 -1.514 1.00 93.38 188 LYS A N 1
ATOM 1434 C CA . LYS A 1 188 ? 1.410 -14.253 -0.822 1.00 93.38 188 LYS A CA 1
ATOM 1435 C C . LYS A 1 188 ? 1.922 -14.461 0.597 1.00 93.38 188 LYS A C 1
ATOM 1437 O O . LYS A 1 188 ? 1.136 -14.730 1.501 1.00 93.38 188 LYS A O 1
ATOM 1442 N N . ARG A 1 189 ? 3.236 -14.331 0.801 1.00 94.38 189 ARG A N 1
ATOM 1443 C CA . ARG A 1 189 ? 3.843 -14.433 2.131 1.00 94.38 189 ARG A CA 1
ATOM 1444 C C . ARG A 1 189 ? 3.353 -13.315 3.046 1.00 94.38 189 ARG A C 1
ATOM 1446 O O . ARG A 1 189 ? 2.994 -13.602 4.174 1.00 94.38 189 ARG A O 1
ATOM 1453 N N . ALA A 1 190 ? 3.284 -12.079 2.553 1.00 95.25 190 ALA A N 1
ATOM 1454 C CA . ALA A 1 190 ? 2.768 -10.937 3.304 1.00 95.25 190 ALA A CA 1
ATOM 1455 C C . ALA A 1 190 ? 1.293 -11.096 3.697 1.00 95.25 190 ALA A C 1
ATOM 1457 O O . ALA A 1 190 ? 0.943 -10.817 4.839 1.00 95.25 190 ALA A O 1
ATOM 1458 N N . ILE A 1 191 ? 0.451 -11.598 2.787 1.00 95.62 191 ILE A N 1
ATOM 1459 C CA . ILE A 1 191 ? -0.944 -11.944 3.100 1.00 95.62 191 ILE A CA 1
ATOM 1460 C C . ILE A 1 191 ? -0.982 -13.011 4.197 1.00 95.62 191 ILE A C 1
ATOM 1462 O O . ILE A 1 191 ? -1.607 -12.796 5.227 1.00 95.62 191 ILE A O 1
ATOM 1466 N N . SER A 1 192 ? -0.228 -14.104 4.041 1.00 95.38 192 SER A N 1
ATOM 1467 C CA . SER A 1 192 ? -0.159 -15.162 5.056 1.00 95.38 192 SER A CA 1
ATOM 1468 C C . SER A 1 192 ? 0.359 -14.658 6.410 1.00 95.38 192 SER A C 1
ATOM 1470 O O . SER A 1 192 ? -0.141 -15.080 7.449 1.00 95.38 192 SER A O 1
ATOM 1472 N N . ASP A 1 193 ? 1.340 -13.753 6.417 1.00 95.62 193 ASP A N 1
ATOM 1473 C CA . ASP A 1 193 ? 1.869 -13.123 7.628 1.00 95.62 193 ASP A CA 1
ATOM 1474 C C . ASP A 1 193 ? 0.805 -12.260 8.323 1.00 95.62 193 ASP A C 1
ATOM 1476 O O . ASP A 1 193 ? 0.722 -12.283 9.549 1.00 95.62 193 ASP A O 1
ATOM 1480 N N . ALA A 1 194 ? -0.021 -11.533 7.562 1.00 95.88 194 ALA A N 1
ATOM 1481 C CA . ALA A 1 194 ? -1.136 -10.762 8.105 1.00 95.88 194 ALA A CA 1
ATOM 1482 C C . ALA A 1 194 ? -2.235 -11.672 8.676 1.00 95.88 194 ALA A C 1
ATOM 1484 O O . ALA A 1 194 ? -2.733 -11.428 9.775 1.00 95.88 194 ALA A O 1
ATOM 1485 N N . GLU A 1 195 ? -2.562 -12.767 7.988 1.00 95.56 195 GLU A N 1
ATOM 1486 C CA . GLU A 1 195 ? -3.586 -13.726 8.422 1.00 95.56 195 GLU A CA 1
ATOM 1487 C C . GLU A 1 195 ? -3.223 -14.469 9.718 1.00 95.56 195 GLU A C 1
ATOM 1489 O O . GLU A 1 195 ? -4.103 -14.932 10.444 1.00 95.56 195 GLU A O 1
ATOM 1494 N N . ARG A 1 196 ? -1.935 -14.526 10.094 1.00 95.25 196 ARG A N 1
ATOM 1495 C CA . ARG A 1 196 ? -1.506 -15.080 11.397 1.00 95.25 196 ARG A CA 1
ATOM 1496 C C . ARG A 1 196 ? -2.060 -14.327 12.604 1.00 95.25 196 ARG A C 1
ATOM 1498 O O . ARG A 1 196 ? -2.032 -14.875 13.703 1.00 95.25 196 ARG A O 1
ATOM 1505 N N . THR A 1 197 ? -2.577 -13.116 12.411 1.00 92.81 197 THR A N 1
ATOM 1506 C CA . THR A 1 197 ? -3.306 -12.365 13.446 1.00 92.81 197 THR A CA 1
ATOM 1507 C C . THR A 1 197 ? -4.718 -12.910 13.711 1.00 92.81 197 THR A C 1
ATOM 1509 O O . THR A 1 197 ? -5.406 -12.444 14.616 1.00 92.81 197 THR A O 1
ATOM 1512 N N . GLY A 1 198 ? -5.161 -13.921 12.955 1.00 91.12 198 GLY A N 1
ATOM 1513 C CA . GLY A 1 198 ? -6.468 -14.566 13.104 1.00 91.12 198 GLY A CA 1
ATOM 1514 C C . GLY A 1 198 ? -7.532 -14.059 12.129 1.00 91.12 198 GLY A C 1
ATOM 1515 O O . GLY A 1 198 ? -8.660 -14.546 12.157 1.00 91.12 198 GLY A O 1
ATOM 1516 N N . TRP A 1 199 ? -7.184 -13.111 11.259 1.00 92.25 199 TRP A N 1
ATOM 1517 C CA . TRP A 1 199 ? -8.052 -12.621 10.189 1.00 92.25 199 TRP A CA 1
ATOM 1518 C C . TRP A 1 199 ? -7.848 -13.428 8.909 1.00 92.25 199 TRP A C 1
ATOM 1520 O O . TRP A 1 199 ? -6.746 -13.886 8.635 1.00 92.25 199 TRP A O 1
ATOM 1530 N N . ILE A 1 200 ? -8.906 -13.582 8.115 1.00 91.00 200 ILE A N 1
ATOM 1531 C CA . ILE A 1 200 ? -8.834 -14.180 6.777 1.00 91.00 200 ILE A CA 1
ATOM 1532 C C . ILE A 1 200 ? -8.986 -13.047 5.769 1.00 91.00 200 ILE A C 1
ATOM 1534 O O . ILE A 1 200 ? -9.940 -12.272 5.857 1.00 91.00 200 ILE A O 1
ATOM 1538 N N . LEU A 1 201 ? -8.050 -12.946 4.829 1.00 90.75 201 LEU A N 1
ATOM 1539 C CA . LEU A 1 201 ? -8.117 -11.978 3.743 1.00 90.75 201 LEU A CA 1
ATOM 1540 C C . LEU A 1 201 ? -8.640 -12.718 2.516 1.00 90.75 201 LEU A C 1
ATOM 1542 O O . LEU A 1 201 ? -7.871 -13.405 1.856 1.00 90.75 201 LEU A O 1
ATOM 1546 N N . ASP A 1 202 ? -9.939 -12.608 2.230 1.00 87.12 202 ASP A N 1
ATOM 1547 C CA . ASP A 1 202 ? -10.636 -13.358 1.168 1.00 87.12 202 ASP A CA 1
ATOM 1548 C C . ASP A 1 202 ? -11.210 -12.482 0.037 1.00 87.12 202 ASP A C 1
ATOM 1550 O O . ASP A 1 202 ? -11.723 -13.001 -0.956 1.00 87.12 202 ASP A O 1
ATOM 1554 N N . ASN A 1 203 ? -11.098 -11.155 0.148 1.00 87.31 203 ASN A N 1
ATOM 1555 C CA . ASN A 1 203 ? -11.458 -10.236 -0.936 1.00 87.31 203 ASN A CA 1
ATOM 1556 C C . ASN A 1 203 ? -10.471 -10.328 -2.114 1.00 87.31 203 ASN A C 1
ATOM 1558 O O . ASN A 1 203 ? -9.435 -10.973 -2.059 1.00 87.31 203 ASN A O 1
ATOM 1562 N N . ARG A 1 204 ? -10.779 -9.645 -3.216 1.00 84.62 204 ARG A N 1
ATOM 1563 C CA . ARG A 1 204 ? -9.979 -9.697 -4.450 1.00 84.62 204 ARG A CA 1
ATOM 1564 C C . ARG A 1 204 ? -8.562 -9.118 -4.286 1.00 84.62 204 ARG A C 1
ATOM 1566 O O . ARG A 1 204 ? -7.646 -9.529 -4.999 1.00 84.62 204 ARG A O 1
ATOM 1573 N N . GLY A 1 205 ? -8.387 -8.143 -3.396 1.00 88.38 205 GLY A N 1
ATOM 1574 C CA . GLY A 1 205 ? -7.189 -7.308 -3.314 1.00 88.38 205 GLY A CA 1
ATOM 1575 C C . GLY A 1 205 ? -7.015 -6.419 -4.560 1.00 88.38 205 GLY A C 1
ATOM 1576 O O . GLY A 1 205 ? -7.957 -6.304 -5.349 1.00 88.38 205 GLY A O 1
ATOM 1577 N N . PRO A 1 206 ? -5.839 -5.802 -4.789 1.00 92.38 206 PRO A N 1
ATOM 1578 C CA . PRO A 1 206 ? -4.660 -5.896 -3.933 1.00 92.38 206 PRO A CA 1
ATOM 1579 C C . PRO A 1 206 ? -4.890 -5.280 -2.555 1.00 92.38 206 PRO A C 1
ATOM 1581 O O . PRO A 1 206 ? -5.780 -4.456 -2.364 1.00 92.38 206 PRO A O 1
ATOM 1584 N N . TYR A 1 207 ? -4.056 -5.682 -1.611 1.00 95.06 207 TYR A N 1
ATOM 1585 C CA . TYR A 1 207 ? -3.995 -5.123 -0.272 1.00 95.06 207 TYR A CA 1
ATOM 1586 C C . TYR A 1 207 ? -2.738 -4.276 -0.131 1.00 95.06 207 TYR A C 1
ATOM 1588 O O . TYR A 1 207 ? -1.669 -4.707 -0.559 1.00 95.06 207 TYR A O 1
ATOM 1596 N N . LEU A 1 208 ? -2.839 -3.116 0.507 1.00 96.50 208 LEU A N 1
ATOM 1597 C CA . LEU A 1 208 ? -1.686 -2.497 1.157 1.00 96.50 208 LEU A CA 1
ATOM 1598 C C . LEU A 1 208 ? -1.634 -3.044 2.577 1.00 96.50 208 LEU A C 1
ATOM 1600 O O . LEU A 1 208 ? -2.568 -2.846 3.344 1.00 96.50 208 LEU A O 1
ATOM 1604 N N . LEU A 1 209 ? -0.578 -3.773 2.910 1.00 97.56 209 LEU A N 1
ATOM 1605 C CA . LEU A 1 209 ? -0.363 -4.327 4.244 1.00 97.56 209 LEU A CA 1
ATOM 1606 C C . LEU A 1 209 ? 0.839 -3.635 4.860 1.00 97.56 209 LEU A C 1
ATOM 1608 O O . LEU A 1 209 ? 1.867 -3.547 4.194 1.00 97.56 209 LEU A O 1
ATOM 1612 N N . ALA A 1 210 ? 0.736 -3.174 6.102 1.00 97.06 210 ALA A N 1
ATOM 1613 C CA . ALA A 1 210 ? 1.834 -2.508 6.779 1.00 97.06 210 ALA A CA 1
ATOM 1614 C C . ALA A 1 210 ? 1.997 -2.909 8.247 1.00 97.06 210 ALA A C 1
ATOM 1616 O O . ALA A 1 210 ? 1.031 -3.147 8.975 1.00 97.06 210 ALA A O 1
ATOM 1617 N N . TRP A 1 211 ? 3.256 -2.930 8.675 1.00 96.31 211 TRP A N 1
ATOM 1618 C CA . TRP A 1 211 ? 3.703 -3.240 10.026 1.00 96.31 211 TRP A CA 1
ATOM 1619 C C . TRP A 1 211 ? 4.572 -2.098 10.548 1.00 96.31 211 TRP A C 1
ATOM 1621 O O . TRP A 1 211 ? 5.445 -1.600 9.835 1.00 96.31 211 TRP A O 1
ATOM 1631 N N . SER A 1 212 ? 4.352 -1.732 11.805 1.00 94.75 212 SER A N 1
ATOM 1632 C CA . SER A 1 212 ? 5.272 -0.930 12.601 1.00 94.75 212 SER A CA 1
ATOM 1633 C C . SER A 1 212 ? 5.364 -1.584 13.984 1.00 94.75 212 SER A C 1
ATOM 1635 O O . SER A 1 212 ? 4.322 -1.791 14.618 1.00 94.75 212 SER A O 1
ATOM 1637 N N . PRO A 1 213 ? 6.565 -1.983 14.431 1.00 93.75 213 PRO A N 1
ATOM 1638 C CA . PRO A 1 213 ? 7.829 -1.958 13.703 1.00 93.75 213 PRO A CA 1
ATOM 1639 C C . PRO A 1 213 ? 7.865 -3.088 12.649 1.00 93.75 213 PRO A C 1
ATOM 1641 O O . PRO A 1 213 ? 7.073 -4.037 12.731 1.00 93.75 213 PRO A O 1
ATOM 1644 N N . PRO A 1 214 ? 8.758 -3.034 11.645 1.00 92.62 214 PRO A N 1
ATOM 1645 C CA . PRO A 1 214 ? 8.838 -4.056 10.599 1.00 92.62 214 PRO A CA 1
ATOM 1646 C C . PRO A 1 214 ? 9.051 -5.485 11.123 1.00 92.62 214 PRO A C 1
ATOM 1648 O O . PRO A 1 214 ? 8.548 -6.443 10.533 1.00 92.62 214 PRO A O 1
ATOM 1651 N N . GLU A 1 215 ? 9.755 -5.644 12.246 1.00 92.12 215 GLU A N 1
ATOM 1652 C CA . GLU A 1 215 ? 10.052 -6.933 12.884 1.00 92.12 215 GLU A CA 1
ATOM 1653 C C . GLU A 1 215 ? 8.802 -7.631 13.433 1.00 92.12 215 GLU A C 1
ATOM 1655 O O . GLU A 1 215 ? 8.833 -8.838 13.677 1.00 92.12 215 GLU A O 1
ATOM 1660 N N . ALA A 1 216 ? 7.689 -6.907 13.603 1.00 92.25 216 ALA A N 1
ATOM 1661 C CA . ALA A 1 216 ? 6.412 -7.500 13.989 1.00 92.25 216 ALA A CA 1
ATOM 1662 C C . ALA A 1 216 ? 5.813 -8.373 12.872 1.00 92.25 216 ALA A C 1
ATOM 1664 O O . ALA A 1 216 ? 4.921 -9.186 13.126 1.00 92.25 216 ALA A O 1
ATOM 1665 N N . ARG A 1 217 ? 6.283 -8.233 11.626 1.00 93.38 217 ARG A N 1
ATOM 1666 C CA . ARG A 1 217 ? 5.775 -9.000 10.489 1.00 93.38 217 ARG A CA 1
ATOM 1667 C C . ARG A 1 217 ? 5.813 -10.506 10.760 1.00 93.38 217 ARG A C 1
ATOM 1669 O O . ARG A 1 217 ? 6.846 -11.093 11.066 1.00 93.38 217 ARG A O 1
ATOM 1676 N N . GLY A 1 218 ? 4.661 -11.148 10.573 1.00 91.62 218 GLY A N 1
ATOM 1677 C CA . GLY A 1 218 ? 4.503 -12.593 10.715 1.00 91.62 218 GLY A CA 1
ATOM 1678 C C . GLY A 1 218 ? 4.336 -13.082 12.154 1.00 91.62 218 GLY A C 1
ATOM 1679 O O . GLY A 1 218 ? 4.110 -14.283 12.328 1.00 91.62 218 GLY A O 1
ATOM 1680 N N . ALA A 1 219 ? 4.400 -12.198 13.157 1.00 94.00 219 ALA A N 1
ATOM 1681 C CA . ALA A 1 219 ? 4.026 -12.517 14.530 1.00 94.00 219 ALA A CA 1
ATOM 1682 C C . ALA A 1 219 ? 2.495 -12.572 14.676 1.00 94.00 219 ALA A C 1
ATOM 1684 O O . ALA A 1 219 ? 1.769 -11.740 14.136 1.00 94.00 219 ALA A O 1
ATOM 1685 N N . SER A 1 220 ? 1.983 -13.546 15.433 1.00 92.81 220 SER A N 1
ATOM 1686 C CA . SER A 1 220 ? 0.534 -13.747 15.606 1.00 92.81 220 SER A CA 1
ATOM 1687 C C . SER A 1 220 ? -0.146 -12.660 16.443 1.00 92.81 220 SER A C 1
ATOM 1689 O O . SER A 1 220 ? -1.361 -12.509 16.395 1.00 92.81 220 SER A O 1
ATOM 1691 N N . ASN A 1 221 ? 0.625 -11.916 17.234 1.00 92.00 221 ASN A N 1
ATOM 1692 C CA . ASN A 1 221 ? 0.155 -10.793 18.040 1.00 92.00 221 ASN A CA 1
ATOM 1693 C C . ASN A 1 221 ? 0.454 -9.428 17.401 1.00 92.00 221 ASN A C 1
ATOM 1695 O O . ASN A 1 221 ? 0.300 -8.411 18.073 1.00 92.00 221 ASN A O 1
ATOM 1699 N N . ALA A 1 222 ? 0.912 -9.396 16.147 1.00 93.94 222 ALA A N 1
ATOM 1700 C CA . ALA A 1 222 ? 1.221 -8.150 15.463 1.00 93.94 222 ALA A CA 1
ATOM 1701 C C . ALA A 1 222 ? -0.039 -7.326 15.182 1.00 93.94 222 ALA A C 1
ATOM 1703 O O . ALA A 1 222 ? -1.116 -7.870 14.931 1.00 93.94 222 ALA A O 1
ATOM 1704 N N . LEU A 1 223 ? 0.134 -6.007 15.160 1.00 95.75 223 LEU A N 1
ATOM 1705 C CA . LEU A 1 223 ? -0.832 -5.090 14.575 1.00 95.75 223 LEU A CA 1
ATOM 1706 C C . LEU A 1 223 ? -0.486 -4.884 13.097 1.00 95.75 223 LEU A C 1
ATOM 1708 O O . LEU A 1 223 ? 0.645 -4.525 12.763 1.00 95.75 223 LEU A O 1
ATOM 1712 N N . VAL A 1 224 ? -1.457 -5.116 12.217 1.00 97.12 224 VAL A N 1
ATOM 1713 C CA . VAL A 1 224 ? -1.296 -4.973 10.766 1.00 97.12 224 VAL A CA 1
ATOM 1714 C C . VAL A 1 224 ? -2.265 -3.924 10.268 1.00 97.12 224 VAL A C 1
ATOM 1716 O O . VAL A 1 224 ? -3.479 -4.104 10.342 1.00 97.12 224 VAL A O 1
ATOM 1719 N N . LEU A 1 225 ? -1.734 -2.829 9.741 1.00 97.62 225 LEU A N 1
ATOM 1720 C CA . LEU A 1 225 ? -2.544 -1.856 9.032 1.00 97.62 225 LEU A CA 1
ATOM 1721 C C . LEU A 1 225 ? -2.823 -2.406 7.632 1.00 97.62 225 LEU A C 1
ATOM 1723 O O . LEU A 1 225 ? -1.899 -2.767 6.906 1.00 97.62 225 LEU A O 1
ATOM 1727 N N . LEU A 1 226 ? -4.093 -2.502 7.264 1.00 96.75 226 LEU A N 1
ATOM 1728 C CA . LEU A 1 226 ? -4.539 -3.032 5.985 1.00 96.75 226 LEU A CA 1
ATOM 1729 C C . LEU A 1 226 ? -5.367 -1.984 5.258 1.00 96.75 226 LEU A C 1
ATOM 1731 O O . LEU A 1 226 ? -6.342 -1.493 5.824 1.00 96.75 226 LEU A O 1
ATOM 1735 N N . ALA A 1 227 ? -5.045 -1.728 3.990 1.00 95.69 227 ALA A N 1
ATOM 1736 C CA . ALA A 1 227 ? -5.956 -1.088 3.054 1.00 95.69 227 ALA A CA 1
ATOM 1737 C C . ALA A 1 227 ? -6.401 -2.055 1.948 1.00 95.69 227 ALA A C 1
ATOM 1739 O O . ALA A 1 227 ? -5.563 -2.624 1.247 1.00 95.69 227 ALA A O 1
ATOM 1740 N N . ASP A 1 228 ? -7.711 -2.264 1.792 1.00 94.25 228 ASP A N 1
ATOM 1741 C CA . ASP A 1 228 ? -8.267 -3.153 0.766 1.00 94.25 228 ASP A CA 1
ATOM 1742 C C . ASP A 1 228 ? -8.616 -2.362 -0.495 1.00 94.25 228 ASP A C 1
ATOM 1744 O O . ASP A 1 228 ? -9.578 -1.594 -0.530 1.00 94.25 228 ASP A O 1
ATOM 1748 N N . LEU A 1 229 ? -7.849 -2.585 -1.562 1.00 92.88 229 LEU A N 1
ATOM 1749 C CA . LEU A 1 229 ? -8.036 -1.900 -2.836 1.00 92.88 229 LEU A CA 1
ATOM 1750 C C . LEU A 1 229 ? -8.998 -2.647 -3.767 1.00 92.88 229 LEU A C 1
ATOM 1752 O O . LEU A 1 229 ? -9.112 -2.284 -4.936 1.00 92.88 229 LEU A O 1
ATOM 1756 N N . SER A 1 230 ? -9.714 -3.675 -3.291 1.00 90.00 230 SER A N 1
ATOM 1757 C CA . SER A 1 230 ? -10.708 -4.435 -4.073 1.00 90.00 230 SER A CA 1
ATOM 1758 C C . SER A 1 230 ? -11.742 -3.546 -4.770 1.00 90.00 230 SER A C 1
ATOM 1760 O O . SER A 1 230 ? -12.171 -3.874 -5.876 1.00 90.00 230 SER A O 1
ATOM 1762 N N . GLY A 1 231 ? -12.121 -2.429 -4.137 1.00 87.44 231 GLY A N 1
ATOM 1763 C CA . GLY A 1 231 ? -13.075 -1.452 -4.672 1.00 87.44 231 GLY A CA 1
ATOM 1764 C C . GLY A 1 231 ? -12.485 -0.437 -5.655 1.00 87.44 231 GLY A C 1
ATOM 1765 O O . GLY A 1 231 ? -13.246 0.265 -6.312 1.00 87.44 231 GLY A O 1
ATOM 1766 N N . VAL A 1 232 ? -11.157 -0.367 -5.791 1.00 88.69 232 VAL A N 1
ATOM 1767 C CA . VAL A 1 232 ? -10.485 0.555 -6.716 1.00 88.69 232 VAL A CA 1
ATOM 1768 C C . VAL A 1 232 ? -10.681 0.060 -8.147 1.00 88.69 232 VAL A C 1
ATOM 1770 O O . VAL A 1 232 ? -10.159 -0.998 -8.530 1.00 88.69 232 VAL A O 1
ATOM 1773 N N . ALA A 1 233 ? -11.457 0.825 -8.916 1.00 83.19 233 ALA A N 1
ATOM 1774 C CA . ALA A 1 233 ? -11.862 0.487 -10.278 1.00 83.19 233 ALA A CA 1
ATOM 1775 C C . ALA A 1 233 ? -11.279 1.433 -11.335 1.00 83.19 233 ALA A C 1
ATOM 1777 O O . ALA A 1 233 ? -11.075 1.004 -12.470 1.00 83.19 233 ALA A O 1
ATOM 1778 N N . THR A 1 234 ? -11.011 2.691 -10.975 1.00 88.62 234 THR A N 1
ATOM 1779 C CA . THR A 1 234 ? -10.515 3.721 -11.899 1.00 88.62 234 THR A CA 1
ATOM 1780 C C . THR A 1 234 ? -9.106 4.192 -11.539 1.00 88.62 234 THR A C 1
ATOM 1782 O O . THR A 1 234 ? -8.603 3.952 -10.437 1.00 88.62 234 THR A O 1
ATOM 1785 N N . THR A 1 235 ? -8.456 4.875 -12.481 1.00 89.31 235 THR A N 1
ATOM 1786 C CA . THR A 1 235 ? -7.144 5.496 -12.257 1.00 89.31 235 THR A CA 1
ATOM 1787 C C . THR A 1 235 ? -7.228 6.628 -11.244 1.00 89.31 235 THR A C 1
ATOM 1789 O O . THR A 1 235 ? -6.325 6.800 -10.427 1.00 89.31 235 THR A O 1
ATOM 1792 N N . GLU A 1 236 ? -8.320 7.382 -11.270 1.00 90.12 236 GLU A N 1
ATOM 1793 C CA . GLU A 1 236 ? -8.609 8.463 -10.339 1.00 90.12 236 GLU A CA 1
ATOM 1794 C C . GLU A 1 236 ? -8.743 7.926 -8.911 1.00 90.12 236 GLU A C 1
ATOM 1796 O O . GLU A 1 236 ? -8.081 8.446 -8.013 1.00 90.12 236 GLU A O 1
ATOM 1801 N N . ASP A 1 237 ? -9.488 6.831 -8.714 1.00 91.38 237 ASP A N 1
ATOM 1802 C CA . ASP A 1 237 ? -9.611 6.172 -7.406 1.00 91.38 237 ASP A CA 1
ATOM 1803 C C . ASP A 1 237 ? -8.251 5.669 -6.910 1.00 91.38 237 ASP A C 1
ATOM 1805 O O . ASP A 1 237 ? -7.888 5.869 -5.751 1.00 91.38 237 ASP A O 1
ATOM 1809 N N . ALA A 1 238 ? -7.473 5.031 -7.792 1.00 92.69 238 ALA A N 1
ATOM 1810 C CA . ALA A 1 238 ? -6.161 4.500 -7.439 1.00 92.69 238 ALA A CA 1
ATOM 1811 C C . ALA A 1 238 ? -5.218 5.619 -6.981 1.00 92.69 238 ALA A C 1
ATOM 1813 O O . ALA A 1 238 ? -4.548 5.482 -5.957 1.00 92.69 238 ALA A O 1
ATOM 1814 N N . ARG A 1 239 ? -5.196 6.744 -7.707 1.00 91.88 239 ARG A N 1
ATOM 1815 C CA . ARG A 1 239 ? -4.409 7.928 -7.338 1.00 91.88 239 ARG A CA 1
ATOM 1816 C C . ARG A 1 239 ? -4.892 8.537 -6.033 1.00 91.88 239 ARG A C 1
ATOM 1818 O O . ARG A 1 239 ? -4.058 8.842 -5.189 1.00 91.88 239 ARG A O 1
ATOM 1825 N N . ALA A 1 240 ? -6.201 8.691 -5.846 1.00 92.19 240 ALA A N 1
ATOM 1826 C CA . ALA A 1 240 ? -6.764 9.242 -4.618 1.00 92.19 240 ALA A CA 1
ATOM 1827 C C . ALA A 1 240 ? -6.347 8.409 -3.397 1.00 92.19 240 ALA A C 1
ATOM 1829 O O . ALA A 1 240 ? -5.803 8.956 -2.439 1.00 92.19 240 ALA A O 1
ATOM 1830 N N . VAL A 1 241 ? -6.496 7.082 -3.470 1.00 93.44 241 VAL A N 1
ATOM 1831 C CA . VAL A 1 241 ? -6.111 6.177 -2.379 1.00 93.44 241 VAL A CA 1
ATOM 1832 C C . VAL A 1 241 ? -4.602 6.191 -2.134 1.00 93.44 241 VAL A C 1
ATOM 1834 O O . VAL A 1 241 ? -4.175 6.262 -0.984 1.00 93.44 241 VAL A O 1
ATOM 1837 N N . MET A 1 242 ? -3.778 6.168 -3.186 1.00 92.75 242 MET A N 1
ATOM 1838 C CA . MET A 1 242 ? -2.322 6.214 -3.023 1.00 92.75 242 MET A CA 1
ATOM 1839 C C . MET A 1 242 ? -1.862 7.562 -2.462 1.00 92.75 242 MET A C 1
ATOM 1841 O O . MET A 1 242 ? -1.056 7.588 -1.540 1.00 92.75 242 MET A O 1
ATOM 1845 N N . HIS A 1 243 ? -2.379 8.695 -2.931 1.00 91.19 243 HIS A N 1
ATOM 1846 C CA . HIS A 1 243 ? -2.049 9.993 -2.333 1.00 91.19 243 HIS A CA 1
ATOM 1847 C C . HIS A 1 243 ? -2.478 10.071 -0.869 1.00 91.19 243 HIS A C 1
ATOM 1849 O O . HIS A 1 243 ? -1.709 10.540 -0.031 1.00 91.19 243 HIS A O 1
ATOM 1855 N N . ARG A 1 244 ? -3.668 9.554 -0.547 1.00 93.19 244 ARG A N 1
ATOM 1856 C CA . ARG A 1 244 ? -4.145 9.483 0.832 1.00 93.19 244 ARG A CA 1
ATOM 1857 C C . ARG A 1 244 ? -3.227 8.625 1.701 1.00 93.19 244 ARG A C 1
ATOM 1859 O O . ARG A 1 244 ? -2.872 9.051 2.794 1.00 93.19 244 ARG A O 1
ATOM 1866 N N . TRP A 1 245 ? -2.805 7.460 1.210 1.00 94.69 245 TRP A N 1
ATOM 1867 C CA . TRP A 1 245 ? -1.868 6.572 1.904 1.00 94.69 245 TRP A CA 1
ATOM 1868 C C . TRP A 1 245 ? -0.535 7.265 2.201 1.00 94.69 245 TRP A C 1
ATOM 1870 O O . TRP A 1 245 ? -0.048 7.192 3.327 1.00 94.69 245 TRP A O 1
ATOM 1880 N N . ALA A 1 246 ? 0.020 7.999 1.233 1.00 91.56 246 ALA A N 1
ATOM 1881 C CA . ALA A 1 246 ? 1.243 8.773 1.454 1.00 91.56 246 ALA A CA 1
ATOM 1882 C C . ALA A 1 246 ? 1.084 9.788 2.581 1.00 91.56 246 ALA A C 1
ATOM 1884 O O . ALA A 1 246 ? 1.855 9.794 3.539 1.00 91.56 246 ALA A O 1
ATOM 1885 N N . ASN A 1 247 ? 0.058 10.626 2.475 1.00 91.19 247 ASN A N 1
ATOM 1886 C CA . ASN A 1 247 ? -0.127 11.734 3.399 1.00 91.19 247 ASN A CA 1
ATOM 1887 C C . ASN A 1 247 ? -0.464 11.241 4.808 1.00 91.19 247 ASN A C 1
ATOM 1889 O O . ASN A 1 247 ? 0.139 11.679 5.781 1.00 91.19 247 ASN A O 1
ATOM 1893 N N . ASP A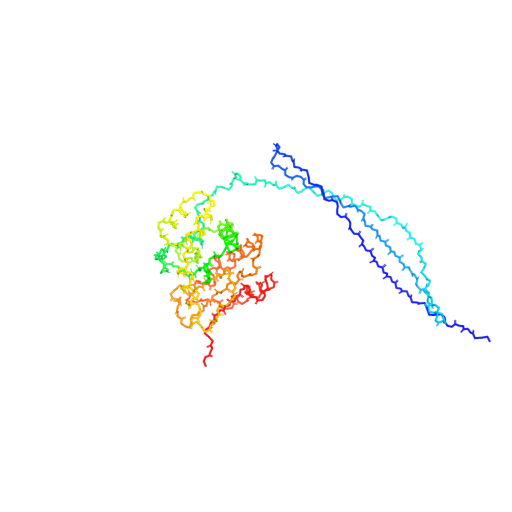 1 248 ? -1.404 10.308 4.928 1.00 94.06 248 ASP A N 1
ATOM 1894 C CA . ASP A 1 248 ? -1.891 9.897 6.240 1.00 94.06 248 ASP A CA 1
ATOM 1895 C C . ASP A 1 248 ? -0.963 8.911 6.939 1.00 94.06 248 ASP A C 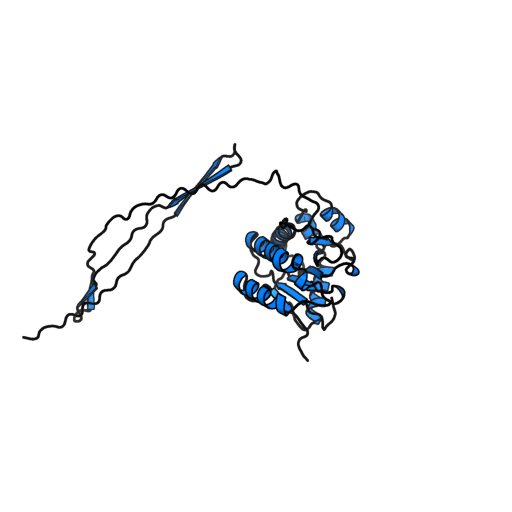1
ATOM 1897 O O . ASP A 1 248 ? -0.925 8.913 8.167 1.00 94.06 248 ASP A O 1
ATOM 1901 N N . ILE A 1 249 ? -0.268 8.054 6.181 1.00 94.19 249 ILE A N 1
ATOM 1902 C CA . ILE A 1 249 ? 0.454 6.898 6.720 1.00 94.19 249 ILE A CA 1
ATOM 1903 C C . ILE A 1 249 ? 1.965 7.038 6.512 1.00 94.19 249 ILE A C 1
ATOM 1905 O O . ILE A 1 249 ? 2.716 7.025 7.485 1.00 94.19 249 ILE A O 1
ATOM 1909 N N . GLU A 1 250 ? 2.434 7.203 5.271 1.00 91.81 250 GLU A N 1
ATOM 1910 C CA . GLU A 1 250 ? 3.878 7.199 4.970 1.00 91.81 250 GLU A CA 1
ATOM 1911 C C . GLU A 1 250 ? 4.600 8.436 5.526 1.00 91.81 250 GLU A C 1
ATOM 1913 O O . GLU A 1 250 ? 5.712 8.314 6.031 1.00 91.81 250 GLU A O 1
ATOM 1918 N N . THR A 1 251 ? 3.974 9.618 5.481 1.00 89.06 251 THR A N 1
ATOM 1919 C CA . THR A 1 251 ? 4.582 10.874 5.970 1.00 89.06 251 THR A CA 1
ATOM 1920 C C . THR A 1 251 ? 4.301 11.177 7.444 1.00 89.06 251 THR A C 1
ATOM 1922 O O . THR A 1 251 ? 4.944 12.049 8.030 1.00 89.06 251 THR A O 1
ATOM 1925 N N . ASN A 1 252 ? 3.363 10.464 8.070 1.00 91.25 252 ASN A N 1
ATOM 1926 C CA . ASN A 1 252 ? 2.939 10.733 9.439 1.00 91.25 252 ASN A CA 1
ATOM 1927 C C . ASN A 1 252 ? 3.736 9.887 10.438 1.00 91.25 252 ASN A C 1
ATOM 1929 O O . ASN A 1 252 ? 3.245 8.890 10.969 1.00 91.25 252 ASN A O 1
ATOM 1933 N N . SER A 1 253 ? 4.976 10.305 10.694 1.00 91.50 253 SER A N 1
ATOM 1934 C CA . SER A 1 253 ? 5.911 9.562 11.545 1.00 91.50 253 SER A CA 1
ATOM 1935 C C . SER A 1 253 ? 5.390 9.332 12.966 1.00 91.50 253 SER A C 1
ATOM 1937 O O . SER A 1 253 ? 5.638 8.283 13.549 1.00 91.50 253 SER A O 1
ATOM 1939 N N . ALA A 1 254 ? 4.536 10.219 13.487 1.00 91.88 254 ALA A N 1
ATOM 1940 C CA . ALA A 1 254 ? 3.893 10.044 14.790 1.00 91.88 254 ALA A CA 1
ATOM 1941 C C . ALA A 1 254 ? 3.066 8.746 14.912 1.00 91.88 254 ALA A C 1
ATOM 1943 O O . ALA A 1 254 ? 2.815 8.298 16.028 1.00 91.88 254 ALA A O 1
ATOM 1944 N N . LEU A 1 255 ? 2.654 8.128 13.795 1.00 93.69 255 LEU A N 1
ATOM 1945 C CA . LEU A 1 255 ? 1.962 6.837 13.804 1.00 93.69 255 LEU A CA 1
ATOM 1946 C C . LEU A 1 255 ? 2.881 5.649 14.097 1.00 93.69 255 LEU A C 1
ATOM 1948 O O . LEU A 1 255 ? 2.393 4.648 14.620 1.00 93.69 255 LEU A O 1
ATOM 1952 N N . TRP A 1 256 ? 4.158 5.726 13.711 1.00 91.69 256 TRP A N 1
ATOM 1953 C CA . TRP A 1 256 ? 5.065 4.574 13.628 1.00 91.69 256 TRP A CA 1
ATOM 1954 C C . TRP A 1 256 ? 6.479 4.821 14.185 1.00 91.69 256 TRP A C 1
ATOM 1956 O O . TRP A 1 256 ? 7.271 3.888 14.234 1.00 91.69 256 TRP A O 1
ATOM 1966 N N . ASP A 1 257 ? 6.805 6.035 14.646 1.00 83.31 257 ASP A N 1
ATOM 1967 C CA . ASP A 1 257 ? 8.085 6.392 15.297 1.00 83.31 257 ASP A CA 1
ATOM 1968 C C . ASP A 1 257 ? 8.285 5.681 16.654 1.00 83.31 257 ASP A C 1
ATOM 1970 O O . ASP A 1 257 ? 9.366 5.725 17.249 1.00 83.31 257 ASP A O 1
ATOM 1974 N N . GLY A 1 258 ? 7.229 5.057 17.182 1.00 79.75 258 GLY A N 1
ATOM 1975 C CA . GLY A 1 258 ? 7.251 4.263 18.404 1.00 79.75 258 GLY A CA 1
ATOM 1976 C C . GLY A 1 258 ? 7.711 2.815 18.195 1.00 79.75 258 GLY A C 1
ATOM 1977 O O . GLY A 1 258 ? 8.244 2.426 17.163 1.00 79.75 258 GLY A O 1
ATOM 1978 N N . SER A 1 259 ? 7.480 1.980 19.210 1.00 81.56 259 SER A N 1
ATOM 1979 C CA . SER A 1 259 ? 7.710 0.529 19.132 1.00 81.56 259 SER A CA 1
ATOM 1980 C C . SER A 1 259 ? 6.511 -0.255 18.592 1.00 81.56 259 SER A C 1
ATOM 1982 O O . SER A 1 259 ? 6.542 -1.482 18.638 1.00 81.56 259 SER A O 1
ATOM 1984 N N . GLU A 1 260 ? 5.437 0.432 18.197 1.00 90.38 260 GLU A N 1
ATOM 1985 C CA . GLU A 1 260 ? 4.196 -0.102 17.629 1.00 90.38 260 GLU A CA 1
ATOM 1986 C C . GLU A 1 260 ? 3.355 1.043 17.037 1.00 90.38 260 GLU A C 1
ATOM 1988 O O . GLU A 1 260 ? 3.631 2.218 17.287 1.00 90.38 260 GLU A O 1
ATOM 1993 N N . TRP A 1 261 ? 2.301 0.696 16.295 1.00 95.00 261 TRP A N 1
ATOM 1994 C CA . TRP A 1 261 ? 1.308 1.647 15.796 1.00 95.00 261 TRP A CA 1
ATOM 1995 C C . TRP A 1 261 ? 0.630 2.461 16.914 1.00 95.00 261 TRP A C 1
ATOM 1997 O O . TRP A 1 261 ? 0.013 1.887 17.816 1.00 95.00 261 TRP A O 1
ATOM 2007 N N . ASP A 1 262 ? 0.602 3.793 16.793 1.00 95.31 262 ASP A N 1
ATOM 2008 C CA . ASP A 1 262 ? -0.233 4.636 17.659 1.00 95.31 262 ASP A CA 1
ATOM 2009 C C . ASP A 1 262 ? -1.720 4.493 17.286 1.00 95.31 262 ASP A C 1
ATOM 2011 O O . ASP A 1 262 ? -2.256 5.131 16.373 1.00 95.31 262 ASP A O 1
ATOM 2015 N N . THR A 1 263 ? -2.423 3.633 18.025 1.00 94.81 263 THR A N 1
ATOM 2016 C CA . THR A 1 263 ? -3.844 3.342 17.778 1.00 94.81 263 THR A CA 1
ATOM 2017 C C . THR A 1 263 ? -4.786 4.513 18.074 1.00 94.81 263 THR A C 1
ATOM 2019 O O . THR A 1 263 ? -5.906 4.535 17.550 1.00 94.81 263 THR A O 1
ATOM 2022 N N . ALA A 1 264 ? -4.375 5.480 18.902 1.00 94.88 264 ALA A N 1
ATOM 2023 C CA . ALA A 1 264 ? -5.178 6.662 19.196 1.00 94.88 264 ALA A CA 1
ATOM 2024 C C . ALA A 1 264 ? -5.153 7.638 18.014 1.00 94.88 264 ALA A C 1
ATOM 2026 O O . ALA A 1 264 ? -6.193 8.210 17.683 1.00 94.88 264 ALA A O 1
ATOM 2027 N N . LEU A 1 265 ? -4.003 7.763 17.346 1.00 95.75 265 LEU A N 1
ATOM 2028 C CA . LEU A 1 265 ? -3.847 8.557 16.128 1.00 95.75 265 LEU A CA 1
ATOM 2029 C C . LEU A 1 265 ? -4.396 7.849 14.879 1.00 95.75 265 LEU A C 1
ATOM 2031 O O . LEU A 1 265 ? -5.003 8.501 14.031 1.00 95.75 265 LEU A O 1
ATOM 2035 N N . LEU A 1 266 ? -4.264 6.521 14.774 1.00 95.38 266 LEU A N 1
ATOM 2036 C CA . LEU A 1 266 ? -4.801 5.758 13.636 1.00 95.38 266 LEU A CA 1
ATOM 2037 C C . LEU A 1 266 ? -6.329 5.740 13.578 1.00 95.38 266 LEU A C 1
ATOM 2039 O O . LEU A 1 266 ? -6.904 5.716 12.493 1.00 95.38 266 LEU A O 1
ATOM 2043 N N . ARG A 1 267 ? -7.011 5.720 14.726 1.00 95.50 267 ARG A N 1
ATOM 2044 C CA . ARG A 1 267 ? -8.476 5.606 14.772 1.00 95.50 267 ARG A CA 1
ATOM 2045 C C . ARG A 1 267 ? -9.211 6.688 13.964 1.00 95.50 267 ARG A C 1
ATOM 2047 O O . ARG A 1 267 ? -10.017 6.299 13.119 1.00 95.50 267 ARG A O 1
ATOM 2054 N N . PRO A 1 268 ? -8.958 7.998 14.157 1.00 95.88 268 PRO A N 1
ATOM 2055 C CA . PRO A 1 268 ? -9.615 9.028 13.352 1.00 95.88 268 PRO A CA 1
ATOM 2056 C C . PRO A 1 268 ? -9.246 8.950 11.861 1.00 95.88 268 PRO A C 1
ATOM 2058 O O . PRO A 1 268 ? -10.079 9.264 11.015 1.00 95.88 268 PRO A O 1
ATOM 2061 N N . ILE A 1 269 ? -8.039 8.481 11.517 1.00 96.62 269 ILE A N 1
ATOM 2062 C CA . ILE A 1 269 ? -7.632 8.256 10.119 1.00 96.62 269 ILE A CA 1
ATOM 2063 C C . ILE A 1 269 ? -8.485 7.143 9.500 1.00 96.62 269 ILE A C 1
ATOM 2065 O O . ILE A 1 269 ? -9.090 7.339 8.450 1.00 96.62 269 ILE A O 1
ATOM 2069 N N . ILE A 1 270 ? -8.609 6.002 10.180 1.00 95.62 270 ILE A N 1
ATOM 2070 C CA . ILE A 1 270 ? -9.445 4.873 9.742 1.00 95.62 270 ILE A CA 1
ATOM 2071 C C . ILE A 1 270 ? -10.908 5.298 9.556 1.00 95.62 270 ILE A C 1
ATOM 2073 O O . ILE A 1 270 ? -11.545 4.919 8.572 1.00 95.62 270 ILE A O 1
ATOM 2077 N N . GLU A 1 271 ? -11.449 6.101 10.475 1.00 93.50 271 GLU A N 1
ATOM 2078 C CA . GLU A 1 271 ? -12.812 6.628 10.364 1.00 93.50 271 GLU A CA 1
ATOM 2079 C C . GLU A 1 271 ? -12.980 7.528 9.132 1.00 93.50 271 GLU A C 1
ATOM 2081 O O . GLU A 1 271 ? -13.921 7.319 8.365 1.00 93.50 271 GLU A O 1
ATOM 2086 N N . SER A 1 272 ? -12.034 8.439 8.885 1.00 94.75 272 SER A N 1
ATOM 2087 C CA . SER A 1 272 ? -12.032 9.300 7.694 1.00 94.75 272 SER A CA 1
ATOM 2088 C C . SER A 1 272 ? -11.930 8.495 6.395 1.00 94.75 272 SER A C 1
ATOM 2090 O O . SER A 1 272 ? -12.652 8.774 5.441 1.00 94.75 272 SER A O 1
ATOM 2092 N N . TRP A 1 273 ? -11.073 7.472 6.346 1.00 94.75 273 TRP A N 1
ATOM 2093 C CA . TRP A 1 273 ? -10.945 6.592 5.178 1.00 94.75 273 TRP A CA 1
ATOM 2094 C C . TRP A 1 273 ? -12.235 5.837 4.885 1.00 94.75 273 TRP A C 1
ATOM 2096 O O . TRP A 1 273 ? -12.604 5.651 3.726 1.00 94.75 273 TRP A O 1
ATOM 2106 N N . ARG A 1 274 ? -12.941 5.411 5.936 1.00 91.75 274 ARG A N 1
ATOM 2107 C CA . ARG A 1 274 ? -14.237 4.753 5.797 1.00 91.75 274 ARG A CA 1
ATOM 2108 C C . ARG A 1 274 ? -15.295 5.679 5.206 1.00 91.75 274 ARG A C 1
ATOM 2110 O O . ARG A 1 274 ? -16.136 5.206 4.444 1.00 91.75 274 ARG A O 1
ATOM 2117 N N . GLU A 1 275 ? -15.295 6.949 5.593 1.00 90.31 275 GLU A N 1
ATOM 2118 C CA . GLU A 1 275 ? -16.240 7.942 5.074 1.00 90.31 275 GLU A CA 1
ATOM 2119 C C . GLU A 1 275 ? -15.967 8.274 3.605 1.00 90.31 275 GLU A C 1
ATOM 2121 O O . GLU A 1 275 ? -16.909 8.369 2.821 1.00 90.31 275 GLU A O 1
ATOM 2126 N N . GLU A 1 276 ? -14.694 8.397 3.228 1.00 89.31 276 GLU A N 1
ATOM 2127 C CA . GLU A 1 276 ? -14.282 8.791 1.877 1.00 89.31 276 GLU A CA 1
ATOM 2128 C C . GLU A 1 276 ? -14.338 7.626 0.875 1.00 89.31 276 GLU A C 1
ATOM 2130 O O . GLU A 1 276 ? -14.857 7.777 -0.229 1.00 89.31 276 GLU A O 1
ATOM 2135 N N . PHE A 1 277 ? -13.855 6.443 1.267 1.00 88.38 277 PHE A N 1
ATOM 2136 C CA . PHE A 1 277 ? -13.654 5.310 0.356 1.00 88.38 277 PHE A CA 1
ATOM 2137 C C . PHE A 1 277 ? -14.505 4.073 0.682 1.00 88.38 277 PHE A C 1
ATOM 2139 O O . PHE A 1 277 ? -14.478 3.099 -0.071 1.00 88.38 277 PHE A O 1
ATOM 2146 N N . GLY A 1 278 ? -15.253 4.075 1.789 1.00 83.12 278 GLY A N 1
ATOM 2147 C CA . GLY A 1 278 ? -16.129 2.974 2.198 1.00 83.12 278 GLY A CA 1
ATOM 2148 C C . GLY A 1 278 ? -15.579 2.065 3.309 1.00 83.12 278 GLY A C 1
ATOM 2149 O O . GLY A 1 278 ? -14.421 2.106 3.712 1.00 83.12 278 GLY A O 1
ATOM 2150 N N . THR A 1 279 ? -16.451 1.199 3.836 1.00 65.25 279 THR A N 1
ATOM 2151 C CA . THR A 1 279 ? -16.297 0.486 5.126 1.00 65.25 279 THR A CA 1
ATOM 2152 C C . THR A 1 279 ? -15.186 -0.551 5.234 1.00 65.25 279 THR A C 1
ATOM 2154 O O . THR A 1 279 ? -15.026 -1.132 6.305 1.00 65.25 279 THR A O 1
ATOM 2157 N N . ARG A 1 280 ? -14.413 -0.788 4.172 1.00 64.56 280 ARG A N 1
ATOM 2158 C CA . ARG A 1 280 ? -13.334 -1.787 4.157 1.00 64.56 280 ARG A CA 1
ATOM 2159 C C . ARG A 1 280 ? -12.013 -1.247 3.619 1.00 64.56 280 ARG A C 1
ATOM 2161 O O . ARG A 1 280 ? -11.098 -2.032 3.408 1.00 64.56 280 ARG A O 1
ATOM 2168 N N . THR A 1 281 ? -11.897 0.065 3.418 1.00 79.88 281 THR A N 1
ATOM 2169 C CA . THR A 1 281 ? -10.733 0.621 2.722 1.00 79.88 281 THR A CA 1
ATOM 2170 C C . THR A 1 281 ? -9.514 0.758 3.614 1.00 79.88 281 THR A C 1
ATOM 2172 O O . THR A 1 281 ? -8.432 0.540 3.104 1.00 79.88 281 THR A O 1
ATOM 2175 N N . LEU A 1 282 ? -9.646 1.048 4.914 1.00 93.44 282 LEU A N 1
ATOM 2176 C CA . LEU A 1 282 ? -8.528 1.026 5.867 1.00 93.44 282 LEU A CA 1
ATOM 2177 C C . LEU A 1 282 ? -8.968 0.380 7.183 1.00 93.44 282 LEU A C 1
ATOM 2179 O O . LEU A 1 282 ? -10.031 0.703 7.710 1.00 93.44 282 LEU A O 1
ATOM 2183 N N . MET A 1 283 ? -8.172 -0.548 7.707 1.00 94.06 283 MET A N 1
ATOM 2184 C CA . MET A 1 283 ? -8.460 -1.316 8.917 1.00 94.06 283 MET A CA 1
ATOM 2185 C C . MET A 1 283 ? -7.169 -1.596 9.686 1.00 94.06 283 MET A C 1
ATOM 2187 O O . MET A 1 283 ? -6.121 -1.809 9.084 1.00 94.06 283 MET A O 1
ATOM 2191 N N . LEU A 1 284 ? -7.253 -1.650 11.015 1.00 94.94 284 LEU A N 1
ATOM 2192 C CA . LEU A 1 284 ? -6.174 -2.157 11.860 1.00 94.94 284 LEU A CA 1
ATOM 2193 C C . LEU A 1 284 ? -6.532 -3.572 12.314 1.00 94.94 284 LEU A C 1
ATOM 2195 O O . LEU A 1 284 ? -7.460 -3.763 13.101 1.00 94.94 284 LEU A O 1
ATOM 2199 N N . LEU A 1 285 ? -5.809 -4.557 11.795 1.00 93.44 285 LEU A N 1
ATOM 2200 C CA . LEU A 1 285 ? -5.926 -5.950 12.195 1.00 93.44 285 LEU A CA 1
ATOM 2201 C C . LEU A 1 285 ? -5.055 -6.185 13.425 1.00 93.44 285 LEU A C 1
ATOM 2203 O O . LEU A 1 285 ? -3.925 -5.712 13.501 1.00 93.44 285 LEU A O 1
ATOM 2207 N N . GLY A 1 286 ? -5.575 -6.946 14.373 1.00 89.81 286 GLY A N 1
ATOM 2208 C CA . GLY A 1 286 ? -4.840 -7.395 15.546 1.00 89.81 286 GLY A CA 1
ATOM 2209 C C . GLY A 1 286 ? -5.300 -8.789 15.955 1.00 89.81 286 GLY A C 1
ATOM 2210 O O . GLY A 1 286 ? -6.267 -9.295 15.374 1.00 89.81 286 GLY A O 1
ATOM 2211 N N . PRO A 1 287 ? -4.631 -9.404 16.943 1.00 86.56 287 PRO A N 1
ATOM 2212 C CA . PRO A 1 287 ? -4.976 -10.734 17.422 1.00 86.56 287 PRO A CA 1
ATOM 2213 C C . PRO A 1 287 ? -6.467 -10.831 17.762 1.00 86.56 287 PRO A C 1
ATOM 2215 O O . PRO A 1 287 ? -6.975 -10.105 18.620 1.00 86.56 287 PRO A O 1
ATOM 2218 N N . VAL A 1 288 ? -7.173 -11.739 17.086 1.00 76.69 288 VAL A N 1
ATOM 2219 C CA . VAL A 1 288 ? -8.551 -12.092 17.443 1.00 76.69 288 VAL A CA 1
ATOM 2220 C C . VAL A 1 288 ? -8.479 -12.856 18.764 1.00 76.69 288 VAL A C 1
ATOM 2222 O O . VAL A 1 288 ? -7.901 -13.940 18.816 1.00 76.69 288 VAL A O 1
ATOM 2225 N N . GLY A 1 289 ? -8.974 -12.250 19.848 1.00 55.34 289 GLY A N 1
ATOM 2226 C CA . GLY A 1 289 ? -8.881 -12.812 21.198 1.00 55.34 289 GLY A CA 1
ATOM 2227 C C . GLY A 1 289 ? -9.347 -14.270 21.259 1.00 55.34 289 GLY A C 1
ATOM 2228 O O . GLY A 1 289 ? -10.417 -14.596 20.743 1.00 55.34 289 GLY A O 1
ATOM 2229 N N . GLY A 1 290 ? -8.516 -15.123 21.864 1.00 37.56 290 GLY A N 1
ATOM 2230 C CA . GLY A 1 290 ? -8.881 -16.485 22.264 1.00 37.56 290 GLY A CA 1
ATOM 2231 C C . GLY A 1 290 ? -9.694 -16.518 23.549 1.00 37.56 290 GLY A C 1
ATOM 2232 O O . GLY A 1 290 ? -9.594 -15.550 24.340 1.00 37.56 290 GLY A O 1
#

Foldseek 3Di:
DDDDDFDWDWDWDWDWDWDWDWDWDDDPVPNWTWTWIWTDDTFTFTFTTWGADPVPRDTDTDRDDGDGDDDDGDGDGDTPDPCVPPPQQDQFQLQEFEAAVVRDPLVQELKEKEFAFADDDDPVNLVVQLLLLQLSRDDAPPRPDDNGHFHHYYFYFHDRVVRVVQRPDGDRGDSNNSSVRGNNVVRNLQQQQLCLLVDHDDARDRKIWMFGSPVCGSPNFGKIKIFGCSVVDDSVSSNVLSNLCCVQPRPPSVQRSDNGGPPVSVVVSLVVCCVPPNDRGIDIRGRPDD

Organism: NCBI:txid1922333

Nearest PDB structures (foldseek):
  7z8q-assembly1_c  TM=3.530E-01  e=1.377E+00  Mycobacterium tuberculosis H37Rv
  8r2m-assembly1_C  TM=3.435E-01  e=2.334E+00  Mycolicibacterium smegmatis MC2 155
  7w5w-assembly1_C  TM=2.778E-01  e=3.518E+00  Escherichia coli K-12

Mean predicted aligned error: 15.8 Å

pLDDT: mean 73.65, std 22.22, range [35.34, 97.62]

Secondary structure (DSSP, 8-state):
--------B----EE----EEEEEEEETTTTEEEEEEEE-----EE--EEEE-TTT--EEEE----PPPP-------EEEE-GGGT---PSPPTTEEEE-TT---GGG-SEEEEEE-SS---HHHHHHHHHHHHHHSSPPTT----STT-EEEEEEBS-HHHHHHHHHSSSS--HHHHHHTB-HHHHHHHHHHHHTTS----SS--EEEEESSGGGTT-TT--EEEEEGGG--SHHHHHHHHHHHIIIIIS-GGGTSSSS--HHHHHHHHHHHHHHH-TTSEEEE-----

Solvent-accessible surface area (backbone atoms only — not comparable to full-atom values): 16623 Å² total; per-residue (Å²): 137,83,84,79,87,78,74,82,58,78,57,83,52,82,55,78,52,82,45,81,48,82,48,80,51,77,44,81,91,68,66,38,52,49,48,46,54,49,66,56,66,60,57,72,50,60,41,68,42,51,50,60,44,87,89,76,72,50,76,50,78,52,79,80,66,86,70,88,63,87,82,75,77,62,86,55,81,56,78,56,74,70,61,88,82,71,70,75,54,56,75,61,51,70,45,47,40,54,26,14,69,89,56,67,74,52,93,46,32,25,20,35,30,36,55,23,44,79,68,83,72,55,76,77,48,47,59,52,48,37,41,43,39,54,24,63,61,47,87,68,90,86,78,79,73,61,65,73,60,28,33,32,37,30,45,44,19,66,36,42,71,59,13,52,52,46,50,66,44,81,47,76,56,61,35,69,57,48,58,76,39,42,17,56,70,60,19,38,47,50,52,55,25,53,32,48,12,70,50,85,88,80,72,75,33,44,26,41,41,30,22,30,28,36,85,42,62,57,39,46,75,28,57,34,41,35,29,45,42,53,82,55,82,48,57,67,50,27,33,52,53,39,54,48,45,41,60,68,54,47,67,34,50,85,40,24,73,56,88,38,61,36,63,79,67,45,46,62,52,34,53,52,37,28,72,77,69,33,93,62,32,42,47,79,44,47,52,62,82,130